Protein AF-A0A3B8U533-F1 (afdb_monomer_lite)

pLDDT: mean 81.82, std 12.87, range [30.64, 96.44]

Structure (mmCIF, N/CA/C/O backbone):
data_AF-A0A3B8U533-F1
#
_entry.id   AF-A0A3B8U533-F1
#
loop_
_atom_site.group_PDB
_atom_site.id
_atom_site.type_symbol
_atom_site.label_atom_id
_atom_site.label_alt_id
_atom_site.label_comp_id
_atom_site.label_asym_id
_atom_site.label_entity_id
_atom_site.label_seq_id
_atom_site.pdbx_PDB_ins_code
_atom_site.Cartn_x
_atom_site.Cartn_y
_atom_site.Cartn_z
_atom_site.occupancy
_atom_site.B_iso_or_equiv
_atom_site.auth_seq_id
_atom_site.auth_comp_id
_atom_site.auth_asym_id
_atom_site.auth_atom_id
_atom_site.pdbx_PDB_model_num
ATOM 1 N N . MET A 1 1 ? 45.651 -29.420 -14.127 1.00 30.84 1 MET A N 1
ATOM 2 C CA . MET A 1 1 ? 44.598 -29.571 -13.102 1.00 30.84 1 MET A CA 1
ATOM 3 C C . MET A 1 1 ? 43.569 -28.476 -13.339 1.00 30.84 1 MET A C 1
ATOM 5 O O . MET A 1 1 ? 43.821 -27.338 -12.972 1.00 30.84 1 MET A O 1
ATOM 9 N N . PHE A 1 2 ? 42.486 -28.777 -14.060 1.00 30.64 2 PHE A N 1
ATOM 10 C CA . PHE A 1 2 ? 41.415 -27.813 -14.322 1.00 30.64 2 PHE A CA 1
ATOM 11 C C . PHE A 1 2 ? 40.442 -27.838 -13.143 1.00 30.64 2 PHE A C 1
ATOM 13 O O . PHE A 1 2 ? 39.818 -28.859 -12.869 1.00 30.64 2 PHE A O 1
ATOM 20 N N . SER A 1 3 ? 40.412 -26.727 -12.413 1.00 36.72 3 SER A N 1
ATOM 21 C CA . SER A 1 3 ? 39.518 -26.452 -11.291 1.00 36.72 3 SER A CA 1
ATOM 22 C C . SER A 1 3 ? 38.050 -26.673 -11.686 1.00 36.72 3 SER A C 1
ATOM 24 O O . SER A 1 3 ? 37.629 -26.278 -12.775 1.00 36.72 3 SER A O 1
ATOM 26 N N . ASN A 1 4 ? 37.283 -27.303 -10.789 1.00 41.00 4 ASN A N 1
ATOM 27 C CA . ASN A 1 4 ? 35.827 -27.483 -10.833 1.00 41.00 4 ASN A CA 1
ATOM 28 C C . ASN A 1 4 ? 35.091 -26.128 -10.701 1.00 41.00 4 ASN A C 1
ATOM 30 O O . ASN A 1 4 ? 34.310 -25.915 -9.777 1.00 41.00 4 ASN A O 1
ATOM 34 N N . GLY A 1 5 ? 35.348 -25.187 -11.611 1.00 48.78 5 GLY A N 1
ATOM 35 C CA . GLY A 1 5 ? 34.651 -23.906 -11.667 1.00 48.78 5 GLY A CA 1
ATOM 36 C C . GLY A 1 5 ? 33.184 -24.123 -12.031 1.00 48.78 5 GLY A C 1
ATOM 37 O O . GLY A 1 5 ? 32.892 -24.602 -13.123 1.00 48.78 5 GLY A O 1
ATOM 38 N N . ASN A 1 6 ? 32.290 -23.810 -11.090 1.00 57.94 6 ASN A N 1
ATOM 39 C CA . ASN A 1 6 ? 30.823 -23.817 -11.166 1.00 57.94 6 ASN A CA 1
ATOM 40 C C . ASN A 1 6 ? 30.230 -24.030 -12.571 1.00 57.94 6 ASN A C 1
ATOM 42 O O . ASN A 1 6 ? 30.190 -23.107 -13.375 1.00 57.94 6 ASN A O 1
ATOM 46 N N . LYS A 1 7 ? 29.686 -25.224 -12.839 1.00 69.75 7 LYS A N 1
ATOM 47 C CA . LYS A 1 7 ? 28.995 -25.577 -14.097 1.00 69.75 7 LYS A CA 1
ATOM 48 C C . LYS A 1 7 ? 27.563 -25.034 -14.192 1.00 69.75 7 LYS A C 1
ATOM 50 O O . LYS A 1 7 ? 26.811 -25.460 -15.059 1.00 69.75 7 LYS A O 1
ATOM 55 N N . ILE A 1 8 ? 27.163 -24.116 -13.316 1.00 76.38 8 ILE A N 1
ATOM 56 C CA . ILE A 1 8 ? 25.761 -23.704 -13.162 1.00 76.38 8 ILE A CA 1
ATOM 57 C C . ILE A 1 8 ? 25.221 -23.071 -14.451 1.00 76.38 8 ILE A C 1
ATOM 59 O O . ILE A 1 8 ? 24.173 -23.483 -14.934 1.00 76.38 8 ILE A O 1
ATOM 63 N N . LEU A 1 9 ? 25.956 -22.144 -15.079 1.00 76.75 9 LEU A N 1
ATOM 64 C CA . LEU A 1 9 ? 25.508 -21.527 -16.338 1.00 76.75 9 LEU A CA 1
ATOM 65 C C . LEU A 1 9 ? 25.457 -22.528 -17.497 1.00 76.75 9 LEU A C 1
ATOM 67 O O . LEU A 1 9 ? 24.582 -22.436 -18.356 1.00 76.75 9 LEU A O 1
ATOM 71 N N . GLN A 1 10 ? 26.363 -23.508 -17.502 1.00 78.25 10 GLN A N 1
ATOM 72 C CA . GLN A 1 10 ? 26.344 -24.590 -18.479 1.00 78.25 10 GLN A CA 1
ATOM 73 C C . GLN A 1 10 ? 25.128 -25.500 -18.271 1.00 78.25 10 GLN A C 1
ATOM 75 O O . GLN A 1 10 ? 24.414 -25.771 -19.227 1.00 78.25 10 GLN A O 1
ATOM 80 N N . GLN A 1 11 ? 24.843 -25.905 -17.032 1.00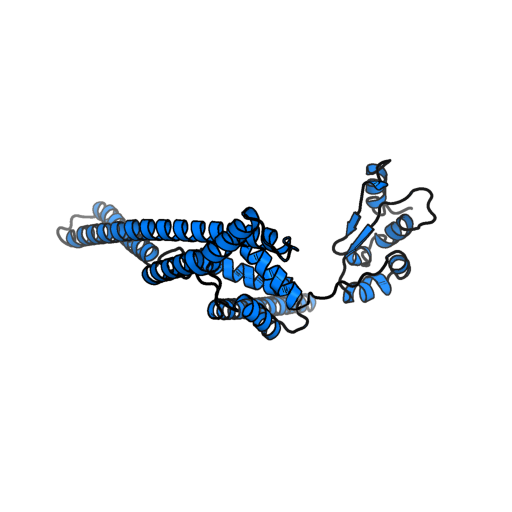 80.12 11 GLN A N 1
ATOM 81 C CA . GLN A 1 11 ? 23.670 -26.710 -16.684 1.00 80.12 11 GLN A CA 1
ATOM 82 C C . GLN A 1 11 ? 22.367 -25.987 -17.021 1.00 80.12 11 GLN A C 1
ATOM 84 O O . GLN A 1 11 ? 21.454 -26.598 -17.571 1.00 80.12 11 GLN A O 1
ATOM 89 N N . ILE A 1 12 ? 22.289 -24.683 -16.747 1.00 81.50 12 ILE A N 1
ATOM 90 C CA . ILE A 1 12 ? 21.153 -23.841 -17.136 1.00 81.50 12 ILE A CA 1
ATOM 91 C C . ILE A 1 12 ? 21.016 -23.836 -18.666 1.00 81.50 12 ILE A C 1
ATOM 93 O O . ILE A 1 12 ? 19.944 -24.134 -19.189 1.00 81.50 12 ILE A O 1
ATOM 97 N N . SER A 1 13 ? 22.108 -23.588 -19.396 1.00 78.94 13 SER A N 1
ATOM 98 C CA . SER A 1 13 ? 22.138 -23.585 -20.868 1.00 78.94 13 SER A CA 1
ATOM 99 C C . SER A 1 13 ? 21.740 -24.931 -21.493 1.00 78.94 13 SER A C 1
ATOM 101 O O . SER A 1 13 ? 21.003 -24.975 -22.485 1.00 78.94 13 SER A O 1
ATOM 103 N N . GLU A 1 14 ? 22.197 -26.042 -20.915 1.00 82.31 14 GLU A N 1
ATOM 104 C CA . GLU A 1 14 ? 21.851 -27.408 -21.326 1.00 82.31 14 GLU A CA 1
ATOM 105 C C . GLU A 1 14 ? 20.380 -27.723 -21.035 1.00 82.31 14 GLU A C 1
ATOM 107 O O . GLU A 1 14 ? 19.685 -28.241 -21.907 1.00 82.31 14 GLU A O 1
ATOM 112 N N . THR A 1 15 ? 19.882 -27.331 -19.858 1.00 84.56 15 THR A N 1
ATOM 113 C CA . THR A 1 15 ? 18.484 -27.544 -19.449 1.00 84.56 15 THR A CA 1
ATOM 114 C C . THR A 1 15 ? 17.509 -26.783 -20.346 1.00 84.56 15 THR A C 1
ATOM 116 O O . THR A 1 15 ? 16.461 -27.315 -20.707 1.00 84.56 15 THR A O 1
ATOM 119 N N . MET A 1 16 ? 17.859 -25.564 -20.768 1.00 83.12 16 MET A N 1
ATOM 120 C CA . MET A 1 16 ? 17.042 -24.795 -21.714 1.00 83.12 16 MET A CA 1
ATOM 121 C C . MET A 1 16 ? 17.010 -25.430 -23.113 1.00 83.12 16 MET A C 1
ATOM 123 O O . MET A 1 16 ? 16.012 -25.303 -23.824 1.00 83.12 16 MET A O 1
ATOM 127 N N . GLY A 1 17 ? 18.076 -26.132 -23.518 1.00 81.25 17 GLY A N 1
ATOM 128 C CA . GLY A 1 17 ? 18.135 -26.903 -24.761 1.00 81.25 17 GLY A CA 1
ATOM 129 C C . GLY A 1 17 ? 17.673 -26.116 -25.995 1.00 81.25 17 GLY A C 1
ATOM 130 O O . GLY A 1 17 ? 18.166 -25.030 -26.280 1.00 81.25 17 GLY A O 1
ATOM 131 N N . LYS A 1 18 ? 16.697 -26.659 -26.729 1.00 80.94 18 LYS A N 1
ATOM 132 C CA . LYS A 1 18 ? 16.098 -26.022 -27.920 1.00 80.94 18 LYS A CA 1
ATOM 133 C C . LYS A 1 18 ? 15.127 -24.873 -27.610 1.00 80.94 18 LYS A C 1
ATOM 135 O O . LYS A 1 18 ? 14.626 -24.244 -28.531 1.00 80.94 18 LYS A O 1
ATOM 140 N N . HIS A 1 19 ? 14.810 -24.640 -26.338 1.00 82.62 19 HIS A N 1
ATOM 141 C CA . HIS A 1 19 ? 13.826 -23.652 -25.896 1.00 82.62 19 HIS A CA 1
ATOM 142 C C . HIS A 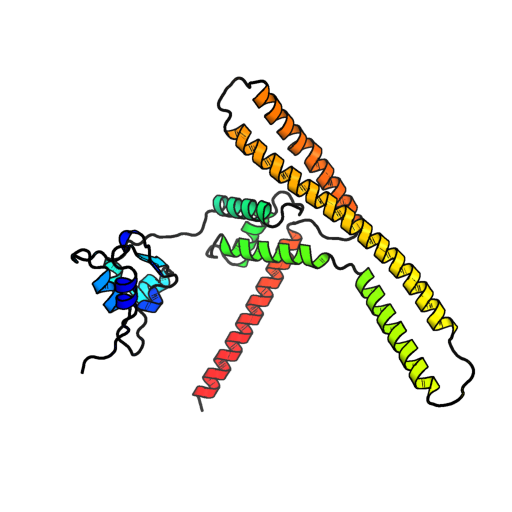1 19 ? 14.470 -22.353 -25.402 1.00 82.62 19 HIS A C 1
ATOM 144 O O . HIS A 1 19 ? 13.779 -21.543 -24.799 1.00 82.62 19 HIS A O 1
ATOM 150 N N . ARG A 1 20 ? 15.770 -22.137 -25.646 1.00 78.62 20 ARG A N 1
ATOM 151 C CA . ARG A 1 20 ? 16.525 -20.957 -25.181 1.00 78.62 20 ARG A CA 1
ATOM 152 C C . ARG A 1 20 ? 15.856 -19.625 -25.538 1.00 78.62 20 ARG A C 1
ATOM 154 O O . ARG A 1 20 ? 15.840 -18.734 -24.700 1.00 78.62 20 ARG A O 1
ATOM 161 N N . ASP A 1 21 ? 15.223 -19.533 -26.705 1.00 80.81 21 ASP A N 1
ATOM 162 C CA . ASP A 1 21 ? 14.532 -18.316 -27.159 1.00 80.81 21 ASP A CA 1
ATOM 163 C C . ASP A 1 21 ? 13.227 -18.019 -26.393 1.00 80.81 21 ASP A C 1
ATOM 165 O O . ASP A 1 21 ? 12.680 -16.925 -26.496 1.00 80.81 21 ASP A O 1
ATOM 169 N N . ASN A 1 22 ? 12.734 -18.972 -25.595 1.00 86.19 22 ASN A N 1
ATOM 170 C CA . ASN A 1 22 ? 11.541 -18.808 -24.760 1.00 86.19 22 ASN A CA 1
ATOM 171 C C . ASN A 1 22 ? 11.868 -18.316 -23.340 1.00 86.19 22 ASN A C 1
ATOM 173 O O . ASN A 1 22 ? 10.954 -18.172 -22.527 1.00 86.19 22 ASN A O 1
ATOM 177 N N . TYR A 1 23 ? 13.147 -18.102 -23.017 1.00 85.69 23 TYR A N 1
ATOM 178 C CA . TYR A 1 23 ? 13.588 -17.711 -21.680 1.00 85.69 23 TYR A CA 1
ATOM 179 C C . TYR A 1 23 ? 14.246 -16.331 -21.675 1.00 85.69 23 TYR A C 1
ATOM 181 O O . TYR A 1 23 ? 14.993 -15.963 -22.581 1.00 85.69 23 TYR A O 1
ATOM 189 N N . ILE A 1 24 ? 14.008 -15.598 -20.588 1.00 88.38 24 ILE A N 1
ATOM 190 C CA . ILE A 1 24 ? 14.756 -14.401 -20.201 1.00 88.38 24 ILE A CA 1
ATOM 191 C C . ILE A 1 24 ? 15.318 -14.674 -18.807 1.00 88.38 24 ILE A C 1
ATOM 193 O O . ILE A 1 24 ? 14.577 -15.087 -17.915 1.00 88.38 24 ILE A O 1
ATOM 197 N N . LEU A 1 25 ? 16.621 -14.469 -18.622 1.00 89.12 25 LEU A N 1
ATOM 198 C CA . LEU A 1 25 ? 17.274 -14.601 -17.320 1.00 89.12 25 LEU A CA 1
ATOM 199 C C . LEU A 1 25 ? 17.337 -13.237 -16.635 1.00 89.12 25 LEU A C 1
ATOM 201 O O . LEU A 1 25 ? 17.754 -12.259 -17.251 1.00 89.12 25 LEU A O 1
ATOM 205 N N . ILE A 1 26 ? 16.956 -13.181 -15.360 1.00 92.38 26 ILE A N 1
ATOM 206 C CA . ILE A 1 26 ? 16.988 -11.960 -14.547 1.00 92.38 26 ILE A CA 1
ATOM 207 C C . ILE A 1 26 ? 17.945 -12.176 -13.374 1.00 92.38 26 ILE A C 1
ATOM 209 O O . ILE A 1 26 ? 17.829 -13.169 -12.658 1.00 92.38 26 ILE A O 1
ATOM 213 N N . PHE A 1 27 ? 18.883 -11.251 -13.186 1.00 90.62 27 PHE A N 1
ATOM 214 C CA . PHE A 1 27 ? 19.810 -11.209 -12.055 1.00 90.62 27 PHE A CA 1
ATOM 215 C C . PHE A 1 27 ? 19.530 -9.946 -11.236 1.00 90.62 27 PHE A C 1
ATOM 217 O O . PHE A 1 27 ? 19.863 -8.860 -11.697 1.00 90.62 27 PHE A O 1
ATOM 224 N N . ASP A 1 28 ? 18.929 -10.091 -10.052 1.00 88.38 28 ASP A N 1
ATOM 225 C CA . ASP A 1 28 ? 18.468 -8.971 -9.204 1.00 88.38 28 ASP A CA 1
ATOM 226 C C . ASP A 1 28 ? 19.629 -8.144 -8.601 1.00 88.38 28 ASP A C 1
ATOM 228 O O . ASP A 1 28 ? 19.502 -6.951 -8.357 1.00 88.38 28 ASP A O 1
ATOM 232 N N . GLU A 1 29 ? 20.806 -8.767 -8.458 1.00 89.56 29 GLU A N 1
ATOM 233 C CA . GLU A 1 29 ? 22.043 -8.151 -7.954 1.00 89.56 29 GLU A CA 1
ATOM 234 C C . GLU A 1 29 ? 23.248 -8.626 -8.785 1.00 89.56 29 GLU A C 1
ATOM 236 O O . GLU A 1 29 ? 24.114 -9.384 -8.336 1.00 89.56 29 GLU A O 1
ATOM 241 N N . ILE A 1 30 ? 23.302 -8.228 -10.062 1.00 89.75 30 ILE A N 1
ATOM 242 C CA . ILE A 1 30 ? 24.321 -8.739 -11.001 1.00 89.75 30 ILE A CA 1
ATOM 243 C C . ILE A 1 30 ? 25.762 -8.429 -10.553 1.00 89.75 30 ILE A C 1
ATOM 245 O O . ILE A 1 30 ? 26.690 -9.157 -10.911 1.00 89.75 30 ILE A O 1
ATOM 249 N N . HIS A 1 31 ? 25.969 -7.400 -9.730 1.00 87.12 31 HIS A N 1
ATOM 250 C CA . HIS A 1 31 ? 27.283 -7.056 -9.191 1.00 87.12 31 HIS A CA 1
ATOM 251 C C . HIS A 1 31 ? 27.876 -8.164 -8.299 1.00 87.12 31 HIS A C 1
ATOM 253 O O . HIS A 1 31 ? 29.097 -8.324 -8.279 1.00 87.12 31 HIS A O 1
ATOM 259 N N . ILE A 1 32 ? 27.054 -8.995 -7.640 1.00 86.38 32 ILE A N 1
ATOM 260 C CA . ILE A 1 32 ? 27.529 -10.140 -6.840 1.00 86.38 32 ILE A CA 1
ATOM 261 C C . ILE A 1 32 ? 28.282 -11.140 -7.719 1.00 86.38 32 ILE A C 1
ATOM 263 O O . ILE A 1 32 ? 29.291 -11.709 -7.304 1.00 86.38 32 ILE A O 1
ATOM 267 N N . ALA A 1 33 ? 27.858 -11.309 -8.975 1.00 80.44 33 ALA A N 1
ATOM 268 C CA . ALA A 1 33 ? 28.544 -12.183 -9.924 1.00 80.44 33 ALA A CA 1
ATOM 269 C C . ALA A 1 33 ? 29.971 -11.705 -10.257 1.00 80.44 33 ALA A C 1
ATOM 271 O O . ALA A 1 33 ? 30.780 -12.505 -10.739 1.00 80.44 33 ALA A O 1
ATOM 272 N N . CYS A 1 34 ? 30.273 -10.424 -10.014 1.00 77.31 34 CYS A N 1
ATOM 273 C CA . CYS A 1 34 ? 31.565 -9.789 -10.265 1.00 77.31 34 CYS A CA 1
ATOM 274 C C . CYS A 1 34 ? 32.472 -9.719 -9.029 1.00 77.31 34 CYS A C 1
ATOM 276 O O . CYS A 1 34 ? 33.677 -9.549 -9.205 1.00 77.31 34 CYS A O 1
ATOM 278 N N . GLN A 1 35 ? 31.941 -9.900 -7.814 1.00 77.12 35 GLN A N 1
ATOM 279 C CA . GLN A 1 35 ? 32.740 -9.855 -6.588 1.00 77.12 35 GLN A CA 1
ATOM 280 C C . GLN A 1 35 ? 33.833 -10.938 -6.595 1.00 77.12 35 GLN A C 1
ATOM 282 O O . GLN A 1 35 ? 33.606 -12.102 -6.948 1.00 77.12 35 GLN A O 1
ATOM 287 N N . LYS A 1 36 ? 35.055 -10.555 -6.205 1.00 63.69 36 LYS A N 1
ATOM 288 C CA . LYS A 1 36 ? 36.202 -11.467 -6.103 1.00 63.69 36 LYS A CA 1
ATOM 289 C C . LYS A 1 36 ? 36.075 -12.364 -4.871 1.00 63.69 36 LYS A C 1
ATOM 291 O O . LYS A 1 36 ? 36.610 -12.041 -3.819 1.00 63.69 36 LYS A O 1
ATOM 296 N N . ASN A 1 37 ? 35.446 -13.521 -5.036 1.00 59.09 37 ASN A N 1
ATOM 297 C CA . ASN A 1 37 ? 35.607 -14.646 -4.115 1.00 59.09 37 ASN A CA 1
ATOM 298 C C . ASN A 1 37 ? 36.608 -15.661 -4.696 1.00 59.09 37 ASN A C 1
ATOM 300 O O . ASN A 1 37 ? 36.860 -15.668 -5.899 1.00 59.09 37 ASN A O 1
ATOM 304 N N . GLU A 1 38 ? 37.194 -16.507 -3.845 1.00 52.16 38 GLU A N 1
ATOM 305 C CA . GLU A 1 38 ? 38.343 -17.399 -4.125 1.00 52.16 38 GLU A CA 1
ATOM 306 C C . GLU A 1 38 ? 38.173 -18.390 -5.304 1.00 52.16 38 GLU A C 1
ATOM 308 O O . GLU A 1 38 ? 39.120 -19.082 -5.675 1.00 52.16 38 GLU A O 1
ATOM 313 N N . ASN A 1 39 ? 37.003 -18.443 -5.949 1.00 50.88 39 ASN A N 1
ATOM 314 C CA . ASN A 1 39 ? 36.714 -19.297 -7.096 1.00 50.88 39 ASN A CA 1
ATOM 315 C C . ASN A 1 39 ? 36.351 -18.472 -8.336 1.00 50.88 39 ASN A C 1
ATOM 317 O O . ASN A 1 39 ? 35.622 -17.490 -8.245 1.00 50.88 39 ASN A O 1
ATOM 321 N N . VAL A 1 40 ? 36.856 -18.922 -9.494 1.00 56.38 40 VAL A N 1
ATOM 322 C CA . VAL A 1 40 ? 36.630 -18.393 -10.855 1.00 56.38 40 VAL A CA 1
ATOM 323 C C . VAL A 1 40 ? 35.304 -17.634 -10.962 1.00 56.38 40 VAL A C 1
ATOM 325 O O . VAL A 1 40 ? 34.234 -18.239 -10.883 1.00 56.38 40 VAL A O 1
ATOM 328 N N . SER A 1 41 ? 35.400 -16.312 -11.130 1.00 64.19 41 SER A N 1
ATOM 329 C CA . SER A 1 41 ? 34.256 -15.406 -11.080 1.00 64.19 41 SER A CA 1
ATOM 330 C C . SER A 1 41 ? 33.188 -15.835 -12.091 1.00 64.19 41 SER A C 1
ATOM 332 O O . SER A 1 41 ? 33.474 -16.002 -13.279 1.00 64.19 41 SER A O 1
ATOM 334 N N . LEU A 1 42 ? 31.949 -16.008 -11.619 1.00 76.50 42 LEU A N 1
ATOM 335 C CA . LEU A 1 42 ? 30.759 -16.254 -12.443 1.00 76.50 42 LEU A CA 1
ATOM 336 C C . LEU A 1 42 ? 30.683 -15.256 -13.613 1.00 76.50 42 LEU A C 1
ATOM 338 O O . LEU A 1 42 ? 30.267 -15.618 -14.714 1.00 76.50 42 LEU A O 1
ATOM 342 N N . SER A 1 43 ? 31.177 -14.033 -13.397 1.00 77.88 43 SER A N 1
ATOM 343 C CA . SER A 1 43 ? 31.322 -13.005 -14.425 1.00 77.88 43 SER A CA 1
ATOM 344 C C . SER A 1 43 ? 32.167 -13.432 -15.635 1.00 77.88 43 SER A C 1
ATOM 346 O O . SER A 1 43 ? 31.806 -13.097 -16.760 1.00 77.88 43 SER A O 1
ATOM 348 N N . GLU A 1 44 ? 33.249 -14.202 -15.461 1.00 80.12 44 GLU A N 1
ATOM 349 C CA . GLU A 1 44 ? 34.083 -14.679 -16.575 1.00 80.12 44 GLU A CA 1
ATOM 350 C C . GLU A 1 44 ? 33.342 -15.695 -17.442 1.00 80.12 44 GLU A C 1
ATOM 352 O O . GLU A 1 44 ? 33.427 -15.654 -18.669 1.00 80.12 44 GLU A O 1
ATOM 357 N N . GLN A 1 45 ? 32.559 -16.576 -16.818 1.00 81.31 45 GLN A N 1
ATOM 358 C CA . GLN A 1 45 ? 31.708 -17.504 -17.557 1.00 81.31 45 GLN A CA 1
ATOM 359 C C . GLN A 1 45 ? 30.598 -16.751 -18.291 1.00 81.31 45 GLN A C 1
ATOM 361 O O . GLN A 1 45 ? 30.331 -17.017 -19.462 1.00 81.31 45 GLN A O 1
ATOM 366 N N . LEU A 1 46 ? 29.978 -15.777 -17.623 1.00 82.69 46 LEU A N 1
ATOM 367 C CA . LEU A 1 46 ? 28.875 -15.007 -18.180 1.00 82.69 46 LEU A CA 1
ATOM 368 C C . LEU A 1 46 ? 29.302 -14.231 -19.438 1.00 82.69 46 LEU A C 1
ATOM 370 O O . LEU A 1 46 ? 28.587 -14.265 -20.435 1.00 82.69 46 LEU A O 1
ATOM 374 N N . LYS A 1 47 ? 30.506 -13.637 -19.468 1.00 83.56 47 LYS A N 1
ATOM 375 C CA . LYS A 1 47 ? 31.059 -12.995 -20.685 1.00 83.56 47 LYS A CA 1
ATOM 376 C C . LYS A 1 47 ? 31.050 -13.908 -21.898 1.00 83.56 47 LYS A C 1
ATOM 378 O O . LYS A 1 47 ? 30.758 -13.468 -23.005 1.00 83.56 47 LYS A O 1
ATOM 383 N N . VAL A 1 48 ? 31.443 -15.159 -21.677 1.00 81.69 48 VAL A N 1
ATOM 384 C CA . VAL A 1 48 ? 31.607 -16.156 -22.727 1.00 81.69 48 VAL A CA 1
ATOM 385 C C . VAL A 1 48 ? 30.247 -16.536 -23.314 1.00 81.69 48 VAL A C 1
ATOM 387 O O . VAL A 1 48 ? 30.151 -16.761 -24.516 1.00 81.69 48 VAL A O 1
ATOM 390 N N . TYR A 1 49 ? 29.198 -16.568 -22.491 1.00 80.44 49 TYR A N 1
ATOM 391 C CA . TYR A 1 49 ? 27.828 -16.831 -22.932 1.00 80.44 49 TYR A CA 1
ATOM 392 C C . TYR A 1 49 ? 27.143 -15.614 -23.568 1.00 80.44 49 TYR A C 1
ATOM 394 O O . TYR A 1 49 ? 26.373 -15.785 -24.505 1.00 80.44 49 TYR A O 1
ATOM 402 N N . LEU A 1 50 ? 27.461 -14.396 -23.122 1.00 82.56 50 LEU A N 1
ATOM 403 C CA . LEU A 1 50 ? 26.901 -13.145 -23.657 1.00 82.56 50 LEU A CA 1
ATOM 404 C C . LEU A 1 50 ? 27.584 -12.653 -24.950 1.00 82.56 50 LEU A C 1
ATOM 406 O O . LEU A 1 50 ? 27.257 -11.582 -25.477 1.00 82.56 50 LEU A O 1
ATOM 410 N N . ASP A 1 51 ? 28.560 -13.399 -25.473 1.00 78.00 51 ASP A N 1
ATOM 411 C CA . ASP A 1 51 ? 29.225 -13.040 -26.719 1.00 78.00 51 ASP A CA 1
ATOM 412 C C . ASP A 1 51 ? 28.345 -13.347 -27.939 1.00 78.00 51 ASP A C 1
ATOM 414 O O . ASP A 1 51 ? 28.045 -14.501 -28.247 1.00 78.00 51 ASP A O 1
ATOM 418 N N . HIS A 1 52 ? 27.987 -12.296 -28.676 1.00 65.88 52 HIS A N 1
ATOM 419 C CA . HIS A 1 52 ? 27.079 -12.342 -29.824 1.00 65.88 52 HIS A CA 1
ATOM 420 C C . HIS A 1 52 ? 27.650 -13.122 -31.021 1.00 65.88 52 HIS A C 1
ATOM 422 O O . HIS A 1 52 ? 26.925 -13.445 -31.957 1.00 65.88 52 HIS A O 1
ATOM 428 N N . HIS A 1 53 ? 28.949 -13.439 -31.013 1.00 64.38 53 HIS A N 1
ATOM 429 C CA . HIS A 1 53 ? 29.598 -14.203 -32.081 1.00 64.38 53 HIS A CA 1
ATOM 430 C C . HIS A 1 53 ? 29.430 -15.725 -31.951 1.00 64.38 53 HIS A C 1
ATOM 432 O O . HIS A 1 53 ? 29.924 -16.475 -32.799 1.00 64.38 53 HIS A O 1
ATOM 438 N N . ARG A 1 54 ? 28.750 -16.215 -30.907 1.00 64.31 54 ARG A N 1
ATOM 439 C CA . ARG A 1 54 ? 28.496 -17.649 -30.741 1.00 64.31 54 ARG A CA 1
ATOM 440 C C . ARG A 1 54 ? 27.318 -18.115 -31.592 1.00 64.31 54 ARG A C 1
ATOM 442 O O . ARG A 1 54 ? 26.252 -17.514 -31.607 1.00 64.31 54 ARG A O 1
ATOM 449 N N . LYS A 1 55 ? 27.511 -19.253 -32.270 1.00 57.34 55 LYS A N 1
ATOM 450 C CA . LYS A 1 55 ? 26.456 -19.947 -33.034 1.00 57.34 55 LYS A CA 1
ATOM 451 C C . LYS A 1 55 ? 25.295 -20.394 -32.143 1.00 57.34 55 LYS A C 1
ATOM 453 O O . LYS A 1 55 ? 24.162 -20.460 -32.601 1.00 57.34 55 LYS A O 1
ATOM 458 N N . GLU A 1 56 ? 25.582 -20.688 -30.880 1.00 64.06 56 GLU A N 1
ATOM 459 C CA . GLU A 1 56 ? 24.582 -21.015 -29.872 1.00 64.06 56 GLU A CA 1
ATOM 460 C C . GLU A 1 56 ? 24.152 -19.742 -29.149 1.00 64.06 56 GLU A C 1
ATOM 462 O O . GLU A 1 56 ? 24.921 -19.188 -28.363 1.00 64.06 56 GLU A O 1
ATOM 467 N N . HIS A 1 57 ? 22.935 -19.280 -29.428 1.00 66.94 57 HIS A N 1
ATOM 468 C CA . HIS A 1 57 ? 22.368 -18.117 -28.756 1.00 66.94 57 HIS A CA 1
ATOM 469 C C . HIS A 1 57 ? 22.094 -18.469 -27.288 1.00 66.94 57 HIS A C 1
ATOM 471 O O . HIS A 1 57 ? 21.436 -19.466 -26.979 1.00 66.94 57 HIS A O 1
ATOM 477 N N . PHE A 1 58 ? 22.665 -17.682 -26.381 1.00 77.12 58 PHE A N 1
ATOM 478 C CA . PHE A 1 58 ? 22.292 -17.674 -24.970 1.00 77.12 58 PHE A CA 1
ATOM 479 C C . PHE A 1 58 ? 21.020 -16.818 -24.816 1.00 77.12 58 PHE A C 1
ATOM 481 O O . PHE A 1 58 ? 20.876 -15.858 -25.578 1.00 77.12 58 PHE A O 1
ATOM 488 N N . PRO A 1 59 ? 20.085 -17.143 -23.899 1.00 82.25 59 PRO A N 1
ATOM 489 C CA . PRO A 1 59 ? 18.878 -16.337 -23.702 1.00 82.25 59 PRO A CA 1
ATOM 490 C C . PRO A 1 59 ? 19.209 -14.881 -23.369 1.00 82.25 59 PRO A C 1
ATOM 492 O O . PRO A 1 59 ? 20.291 -14.569 -22.859 1.00 82.25 59 PRO A O 1
ATOM 495 N N . TYR A 1 60 ? 18.238 -13.996 -23.597 1.00 86.75 60 TYR A N 1
ATOM 496 C CA . TYR A 1 60 ? 18.337 -12.610 -23.157 1.00 86.75 60 TYR A CA 1
ATOM 497 C C . TYR A 1 60 ? 18.536 -12.541 -21.643 1.00 86.75 60 TYR A C 1
ATOM 499 O O . TYR A 1 60 ? 17.904 -13.277 -20.883 1.00 86.75 60 TYR A O 1
ATOM 507 N N . VAL A 1 61 ? 19.409 -11.633 -21.212 1.00 89.25 61 VAL A N 1
ATOM 508 C CA . VAL A 1 61 ? 19.739 -11.433 -19.802 1.00 89.25 61 VAL A CA 1
ATOM 509 C C . VAL A 1 61 ? 19.443 -9.996 -19.398 1.00 89.25 61 VAL A C 1
ATOM 511 O O . VAL A 1 61 ? 19.879 -9.058 -20.065 1.00 89.25 61 VAL A O 1
ATOM 514 N N . ILE A 1 62 ? 18.745 -9.835 -18.278 1.00 93.19 62 ILE A N 1
ATOM 515 C CA . ILE A 1 62 ? 18.527 -8.565 -17.590 1.00 93.19 62 ILE A CA 1
ATOM 516 C C . ILE A 1 62 ? 19.309 -8.622 -16.277 1.00 93.19 62 ILE A C 1
ATOM 518 O O . ILE A 1 62 ? 19.075 -9.498 -15.447 1.00 93.19 62 ILE A O 1
ATOM 522 N N . GLY A 1 63 ? 20.263 -7.711 -16.107 1.00 93.12 63 GLY A N 1
ATOM 523 C CA . GLY A 1 63 ? 20.979 -7.516 -14.849 1.00 93.12 63 GLY A CA 1
ATOM 524 C C . GLY A 1 63 ? 20.492 -6.248 -14.163 1.00 93.12 63 GLY A C 1
ATOM 525 O O . GLY A 1 63 ? 20.424 -5.202 -14.805 1.00 93.12 63 GLY A O 1
ATOM 526 N N . ILE A 1 64 ? 20.170 -6.354 -12.880 1.00 95.12 64 ILE A N 1
ATOM 527 C CA . ILE A 1 64 ? 19.725 -5.264 -12.016 1.00 95.12 64 ILE A CA 1
ATOM 528 C C . ILE A 1 64 ? 20.831 -5.023 -10.983 1.00 95.12 64 ILE A C 1
ATOM 530 O O . ILE A 1 64 ? 21.459 -5.959 -10.486 1.00 95.12 64 ILE A O 1
ATOM 534 N N . THR A 1 65 ? 21.164 -3.757 -10.756 1.00 93.56 65 THR A N 1
ATOM 535 C CA . THR A 1 65 ? 22.187 -3.327 -9.798 1.00 93.56 65 THR A CA 1
ATOM 536 C C . THR A 1 65 ? 22.000 -1.844 -9.496 1.00 93.56 65 THR A C 1
ATOM 538 O O . THR A 1 65 ? 21.389 -1.128 -10.292 1.00 93.56 65 THR A O 1
ATOM 541 N N . THR A 1 66 ? 22.570 -1.367 -8.391 1.00 91.94 66 THR A N 1
ATOM 542 C CA . THR A 1 66 ? 22.676 0.074 -8.127 1.00 91.94 66 THR A CA 1
ATOM 543 C C . THR A 1 66 ? 23.760 0.722 -8.996 1.00 91.94 66 THR A C 1
ATOM 545 O O . THR A 1 66 ? 24.674 0.043 -9.480 1.00 91.94 66 THR A O 1
ATOM 548 N N . GLU A 1 67 ? 23.675 2.042 -9.195 1.00 90.62 67 GLU A N 1
ATOM 549 C CA . GLU A 1 67 ? 24.682 2.808 -9.942 1.00 90.62 67 GLU A CA 1
ATOM 550 C C . GLU A 1 67 ? 26.071 2.699 -9.294 1.00 90.62 67 GLU A C 1
ATOM 552 O O . GLU A 1 67 ? 27.066 2.433 -9.972 1.00 90.62 67 GLU A O 1
ATOM 557 N N . GLU A 1 68 ? 26.131 2.820 -7.967 1.00 89.19 68 GLU A N 1
ATOM 558 C CA . GLU A 1 68 ? 27.371 2.712 -7.199 1.00 89.19 68 GLU A CA 1
ATOM 559 C C . GLU A 1 68 ? 28.057 1.357 -7.411 1.00 89.19 68 GLU A C 1
ATOM 561 O O . GLU A 1 68 ? 29.256 1.286 -7.697 1.00 89.19 68 GLU A O 1
ATOM 566 N N . GLU A 1 69 ? 27.296 0.266 -7.319 1.00 88.88 69 GLU A N 1
ATOM 567 C CA . GLU A 1 69 ? 27.808 -1.092 -7.510 1.00 88.88 69 GLU A CA 1
ATOM 568 C C . GLU A 1 69 ? 28.160 -1.378 -8.967 1.00 88.88 69 GLU A C 1
ATOM 570 O O . GLU A 1 69 ? 29.144 -2.073 -9.233 1.00 88.88 69 GLU A O 1
ATOM 575 N N . PHE A 1 70 ? 27.415 -0.811 -9.921 1.00 90.88 70 PHE A N 1
ATOM 576 C CA . PHE A 1 70 ? 27.758 -0.918 -11.334 1.00 90.88 70 PHE A CA 1
ATOM 577 C C . PHE A 1 70 ? 29.165 -0.377 -11.587 1.00 90.88 70 PHE A C 1
ATOM 579 O O . PHE A 1 70 ? 29.993 -1.066 -12.187 1.00 90.88 70 PHE A O 1
ATOM 586 N N . PHE A 1 71 ? 29.481 0.821 -11.093 1.00 88.75 71 PHE A N 1
ATOM 587 C CA . PHE A 1 71 ? 30.812 1.387 -11.291 1.00 88.75 71 PHE A CA 1
ATOM 588 C C . PHE A 1 71 ? 31.884 0.660 -10.469 1.00 88.75 71 PHE A C 1
ATOM 590 O O . PHE A 1 71 ? 32.933 0.308 -11.018 1.00 88.75 71 PHE A O 1
ATOM 597 N N . ARG A 1 72 ? 31.621 0.386 -9.185 1.00 87.19 72 ARG A N 1
ATOM 598 C CA . ARG A 1 72 ? 32.597 -0.205 -8.255 1.00 87.19 72 ARG A CA 1
ATOM 599 C C . ARG A 1 72 ? 32.934 -1.663 -8.570 1.00 87.19 72 ARG A C 1
ATOM 601 O O . ARG A 1 72 ? 34.109 -2.032 -8.567 1.00 87.19 72 ARG A O 1
ATOM 608 N N . GLU A 1 73 ? 31.926 -2.487 -8.837 1.00 84.44 73 GLU A N 1
ATOM 609 C CA . GLU A 1 73 ? 32.072 -3.945 -8.945 1.00 84.44 73 GLU A CA 1
ATOM 610 C C . GLU A 1 73 ? 32.076 -4.430 -10.397 1.00 84.44 73 GLU A C 1
ATOM 612 O O . GLU A 1 73 ? 32.789 -5.371 -10.729 1.00 84.44 73 GLU A O 1
ATOM 617 N N . ILE A 1 74 ? 31.314 -3.797 -11.295 1.00 86.06 74 ILE A N 1
ATOM 618 C CA . ILE A 1 74 ? 31.173 -4.286 -12.675 1.00 86.06 74 ILE A CA 1
ATOM 619 C C . ILE A 1 74 ? 32.133 -3.556 -13.608 1.00 86.06 74 ILE A C 1
ATOM 621 O O . ILE A 1 74 ? 32.933 -4.193 -14.287 1.00 86.06 74 ILE A O 1
ATOM 625 N N . TYR A 1 75 ? 32.100 -2.227 -13.645 1.00 86.69 75 TYR A N 1
ATOM 626 C CA . TYR A 1 75 ? 32.875 -1.445 -14.605 1.00 86.69 75 TYR A CA 1
ATOM 627 C C . TYR A 1 75 ? 34.381 -1.489 -14.313 1.00 86.69 75 TYR A C 1
ATOM 629 O O . TYR A 1 75 ? 35.174 -1.793 -15.209 1.00 86.69 75 TYR A O 1
ATOM 637 N N . VAL A 1 76 ? 34.776 -1.230 -13.060 1.00 84.00 76 VAL A N 1
ATOM 638 C CA . VAL A 1 76 ? 36.191 -1.199 -12.647 1.00 84.00 76 VAL A CA 1
ATOM 639 C C . VAL A 1 76 ? 36.806 -2.595 -12.640 1.00 84.00 76 VAL A C 1
ATOM 641 O O . VAL A 1 76 ? 37.899 -2.786 -13.174 1.00 84.00 76 VAL A O 1
ATOM 644 N N . GLN A 1 77 ? 36.120 -3.586 -12.065 1.00 79.88 77 GLN A N 1
ATOM 645 C CA . GLN A 1 77 ? 36.685 -4.934 -11.941 1.00 79.88 77 GLN A CA 1
ATOM 646 C C . GLN A 1 77 ? 36.513 -5.752 -13.221 1.00 79.88 77 GLN A C 1
ATOM 648 O O . GLN A 1 77 ? 37.322 -6.640 -13.494 1.00 79.88 77 GLN A O 1
ATOM 653 N N . ASN A 1 78 ? 35.478 -5.457 -14.016 1.00 80.81 78 ASN A N 1
ATOM 654 C CA . ASN A 1 78 ? 35.107 -6.269 -15.161 1.00 80.81 78 ASN A CA 1
ATOM 655 C C . ASN A 1 78 ? 34.524 -5.485 -16.357 1.00 80.81 78 ASN A C 1
ATOM 657 O O . ASN A 1 78 ? 33.434 -5.770 -16.865 1.00 80.81 78 ASN A O 1
ATOM 661 N N . SER A 1 79 ? 35.304 -4.535 -16.882 1.00 83.38 79 SER A N 1
ATOM 662 C CA . SER A 1 79 ? 34.909 -3.706 -18.036 1.00 83.38 79 SER A CA 1
ATOM 663 C C . SER A 1 79 ? 34.449 -4.501 -19.270 1.00 83.38 79 SER A C 1
ATOM 665 O O . SER A 1 79 ? 33.628 -4.019 -20.051 1.00 83.38 79 SER A O 1
ATOM 667 N N . ALA A 1 80 ? 34.940 -5.730 -19.455 1.00 85.31 80 ALA A N 1
ATOM 668 C CA . ALA A 1 80 ? 34.522 -6.602 -20.548 1.00 85.31 80 ALA A CA 1
ATOM 669 C C . ALA A 1 80 ? 33.070 -7.079 -20.400 1.00 85.31 80 ALA A C 1
ATOM 671 O O . ALA A 1 80 ? 32.371 -7.170 -21.407 1.00 85.31 80 ALA A O 1
ATOM 672 N N . LEU A 1 81 ? 32.614 -7.362 -19.173 1.00 85.38 81 LEU A N 1
ATOM 673 C CA . LEU A 1 81 ? 31.218 -7.709 -18.910 1.00 85.38 81 LEU A CA 1
ATOM 674 C C . LEU A 1 81 ? 30.312 -6.489 -19.105 1.00 85.38 81 LEU A C 1
ATOM 676 O O . LEU A 1 81 ? 29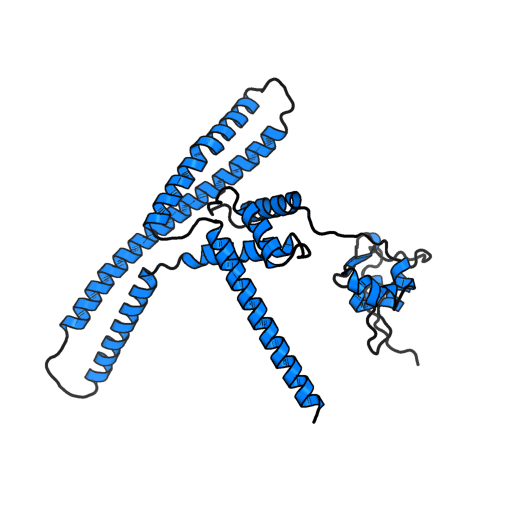.288 -6.604 -19.772 1.00 85.38 81 LEU A O 1
ATOM 680 N N . ALA A 1 82 ? 30.727 -5.317 -18.611 1.00 86.81 82 ALA A N 1
ATOM 681 C CA . ALA A 1 82 ? 29.964 -4.075 -18.753 1.00 86.81 82 ALA A CA 1
ATOM 682 C C . ALA A 1 82 ? 29.615 -3.764 -20.223 1.00 86.81 82 ALA A C 1
ATOM 684 O O . ALA A 1 82 ? 28.488 -3.396 -20.527 1.00 86.81 82 ALA A O 1
ATOM 685 N N . ARG A 1 83 ? 30.546 -4.006 -21.160 1.00 87.44 83 ARG A N 1
ATOM 686 C CA . ARG A 1 83 ? 30.330 -3.803 -22.609 1.00 87.44 83 ARG A CA 1
ATOM 687 C C . ARG A 1 83 ? 29.305 -4.751 -23.244 1.00 87.44 83 ARG A C 1
ATOM 689 O O . ARG A 1 83 ? 28.902 -4.515 -24.379 1.00 87.44 83 ARG A O 1
ATOM 696 N N . ARG A 1 84 ? 28.933 -5.846 -22.572 1.00 88.25 84 ARG A N 1
ATOM 697 C CA . ARG A 1 84 ? 27.950 -6.827 -23.071 1.00 88.25 84 ARG A CA 1
ATOM 698 C C . ARG A 1 84 ? 26.521 -6.511 -22.637 1.00 88.25 84 ARG A C 1
ATOM 700 O O . ARG A 1 84 ? 25.597 -7.110 -23.176 1.00 88.25 84 ARG A O 1
ATOM 707 N N . PHE A 1 85 ? 26.343 -5.568 -21.714 1.00 89.50 85 PHE A N 1
ATOM 708 C CA . PHE A 1 85 ? 25.038 -5.084 -21.286 1.00 89.50 85 PHE A CA 1
ATOM 709 C C . PHE A 1 85 ? 24.752 -3.705 -21.877 1.00 89.50 85 PHE A C 1
ATOM 711 O O . PHE A 1 85 ? 25.632 -2.853 -21.985 1.00 89.50 85 PHE A O 1
ATOM 718 N N . LYS A 1 86 ? 23.488 -3.470 -22.231 1.00 91.12 86 LYS A N 1
ATOM 719 C CA . LYS A 1 86 ? 22.986 -2.122 -22.488 1.00 91.12 86 LYS A CA 1
ATOM 720 C C . LYS A 1 86 ? 22.581 -1.511 -21.150 1.00 91.12 86 LYS A C 1
ATOM 722 O O . LYS A 1 86 ? 21.656 -2.012 -20.518 1.00 91.12 86 LYS A O 1
ATOM 727 N N . GLN A 1 87 ? 23.247 -0.435 -20.743 1.00 92.88 87 GLN A N 1
ATOM 728 C CA . GLN A 1 87 ? 22.870 0.299 -19.538 1.00 92.88 87 GLN A CA 1
ATOM 729 C C . GLN A 1 87 ? 21.546 1.035 -19.772 1.00 92.88 87 GLN A C 1
ATOM 731 O O . GLN A 1 87 ? 21.390 1.766 -20.753 1.00 92.88 87 GLN A O 1
ATOM 736 N N . ILE A 1 88 ? 20.593 0.819 -18.870 1.00 94.00 88 ILE A N 1
ATOM 737 C CA . ILE A 1 88 ? 19.313 1.523 -18.822 1.00 94.00 88 ILE A CA 1
ATOM 738 C C . ILE A 1 88 ? 19.216 2.108 -17.417 1.00 94.00 88 ILE A C 1
ATOM 740 O O . ILE A 1 88 ? 19.173 1.353 -16.450 1.00 94.00 88 ILE A O 1
ATOM 744 N N . SER A 1 89 ? 19.238 3.438 -17.308 1.00 91.50 89 SER A N 1
ATOM 745 C CA . SER A 1 89 ? 19.062 4.109 -16.017 1.00 91.50 89 SER A CA 1
ATOM 746 C C . SER A 1 89 ? 17.600 4.028 -15.604 1.00 91.50 89 SER A C 1
ATOM 748 O O . SER A 1 89 ? 16.720 4.365 -16.401 1.00 91.50 89 SER A O 1
ATOM 750 N N . ILE A 1 90 ? 17.353 3.591 -14.374 1.00 90.81 90 ILE A N 1
ATOM 751 C CA . ILE A 1 90 ? 16.041 3.651 -13.736 1.00 90.81 90 ILE A CA 1
ATOM 752 C C . ILE A 1 90 ? 16.160 4.713 -12.655 1.00 90.81 90 ILE A C 1
ATOM 754 O O . ILE A 1 90 ? 16.868 4.522 -11.671 1.00 90.81 90 ILE A O 1
ATOM 758 N N . ASN A 1 91 ? 15.511 5.847 -12.883 1.00 90.12 91 ASN A N 1
ATOM 759 C CA . ASN A 1 91 ? 15.515 6.954 -11.938 1.00 90.12 91 ASN A CA 1
ATOM 760 C C . ASN A 1 91 ? 14.333 6.807 -10.972 1.00 90.12 91 ASN A C 1
ATOM 762 O O . ASN A 1 91 ? 13.378 6.081 -11.262 1.00 90.12 91 ASN A O 1
ATOM 766 N N . ASN A 1 92 ? 14.382 7.535 -9.855 1.00 90.00 92 ASN A N 1
ATOM 767 C CA . ASN A 1 92 ? 13.228 7.681 -8.971 1.00 90.00 92 ASN A CA 1
ATOM 768 C C . ASN A 1 92 ? 12.003 8.178 -9.751 1.00 90.00 92 ASN A C 1
ATOM 770 O O . ASN A 1 92 ? 12.126 8.978 -10.685 1.00 90.00 92 ASN A O 1
ATOM 774 N N . THR A 1 93 ? 10.822 7.713 -9.345 1.00 92.50 93 THR A N 1
ATOM 775 C CA . THR A 1 93 ? 9.557 8.200 -9.901 1.00 92.50 93 THR A CA 1
ATOM 776 C C . THR A 1 93 ? 9.365 9.681 -9.602 1.00 92.50 93 THR A C 1
ATOM 778 O O . THR A 1 93 ? 9.725 10.170 -8.530 1.00 92.50 93 THR A O 1
ATOM 781 N N . THR A 1 94 ? 8.748 10.395 -10.539 1.00 93.94 94 THR A N 1
ATOM 782 C CA . THR A 1 94 ? 8.291 11.771 -10.306 1.00 93.94 94 THR A CA 1
ATOM 783 C C . THR A 1 94 ? 7.199 11.814 -9.234 1.00 93.94 94 THR A C 1
ATOM 785 O O . THR A 1 94 ? 6.605 10.793 -8.878 1.00 93.94 94 THR A O 1
ATOM 788 N N . ASP A 1 95 ? 6.902 13.001 -8.711 1.00 93.81 95 ASP A N 1
ATOM 789 C CA . ASP A 1 95 ? 5.874 13.188 -7.680 1.00 93.81 95 ASP A CA 1
ATOM 790 C C . ASP A 1 95 ? 4.499 12.735 -8.172 1.00 93.81 95 ASP A C 1
ATOM 792 O O . ASP A 1 95 ? 3.772 12.061 -7.446 1.00 93.81 95 ASP A O 1
ATOM 796 N N . GLU A 1 96 ? 4.179 13.042 -9.428 1.00 94.25 96 GLU A N 1
ATOM 797 C CA . GLU A 1 96 ? 2.929 12.644 -10.074 1.00 94.25 96 GLU A CA 1
ATOM 798 C C . GLU A 1 96 ? 2.844 11.123 -10.253 1.00 94.25 96 GLU A C 1
ATOM 800 O O . GLU A 1 96 ? 1.832 10.513 -9.905 1.00 94.25 96 GLU A O 1
ATOM 805 N N . GLU A 1 97 ? 3.918 10.482 -10.726 1.00 94.62 97 GLU A N 1
ATOM 806 C CA . GLU A 1 97 ? 3.975 9.020 -10.857 1.00 94.62 97 GLU A CA 1
ATOM 807 C C . GLU A 1 97 ? 3.880 8.331 -9.491 1.00 94.62 97 GLU A C 1
ATOM 809 O O . GLU A 1 97 ? 3.153 7.349 -9.338 1.00 94.62 97 GLU A O 1
ATOM 814 N N . THR A 1 98 ? 4.572 8.862 -8.480 1.00 94.94 98 THR A N 1
ATOM 815 C CA . THR A 1 98 ? 4.546 8.330 -7.112 1.00 94.94 98 THR A CA 1
ATOM 816 C C . THR A 1 98 ? 3.150 8.452 -6.513 1.00 94.94 98 THR A C 1
ATOM 818 O O . THR A 1 98 ? 2.636 7.487 -5.946 1.00 94.94 98 THR A O 1
ATOM 821 N N . LEU A 1 99 ? 2.497 9.605 -6.689 1.00 94.38 99 LEU A N 1
ATOM 822 C CA . LEU A 1 99 ? 1.121 9.816 -6.253 1.00 94.38 99 LEU A CA 1
ATOM 823 C C . LEU A 1 99 ? 0.171 8.830 -6.939 1.00 94.38 99 LEU A C 1
ATOM 825 O O . LEU A 1 99 ? -0.633 8.190 -6.264 1.00 94.38 99 LEU A O 1
ATOM 829 N N . HIS A 1 100 ? 0.320 8.618 -8.248 1.00 92.50 100 HIS A N 1
ATOM 830 C CA . HIS A 1 100 ? -0.495 7.654 -8.984 1.00 92.50 100 HIS A CA 1
ATOM 831 C C . HIS A 1 100 ? -0.297 6.209 -8.492 1.00 92.50 100 HIS A C 1
ATOM 833 O O . HIS A 1 100 ? -1.255 5.432 -8.381 1.00 92.50 100 HIS A O 1
ATOM 839 N N . VAL A 1 101 ? 0.942 5.839 -8.154 1.00 93.94 101 VAL A N 1
ATOM 840 C CA . VAL A 1 101 ? 1.263 4.544 -7.539 1.00 93.94 101 VAL A CA 1
ATOM 841 C C . VAL A 1 101 ? 0.602 4.413 -6.165 1.00 93.94 101 VAL A C 1
ATOM 843 O O . VAL A 1 101 ? 0.034 3.356 -5.875 1.00 93.94 101 VAL A O 1
ATOM 846 N N . LEU A 1 102 ? 0.619 5.467 -5.342 1.00 93.75 102 LEU A N 1
ATOM 847 C CA . LEU A 1 102 ? -0.020 5.489 -4.022 1.00 93.75 102 LEU A CA 1
ATOM 848 C C . LEU A 1 102 ? -1.547 5.396 -4.119 1.00 93.75 102 LEU A C 1
ATOM 850 O O . LEU A 1 102 ? -2.143 4.579 -3.423 1.00 93.75 102 LEU A O 1
ATOM 854 N N . GLU A 1 103 ? -2.182 6.146 -5.019 1.00 90.25 103 GLU A N 1
ATOM 855 C CA . GLU A 1 103 ? -3.625 6.061 -5.287 1.00 90.25 103 GLU A CA 1
ATOM 856 C C . GLU A 1 103 ? -4.024 4.645 -5.724 1.00 90.25 103 GLU A C 1
ATOM 858 O O . GLU A 1 103 ? -4.970 4.046 -5.202 1.00 90.25 103 GLU A O 1
ATOM 863 N N . SER A 1 104 ? -3.246 4.062 -6.637 1.00 88.69 104 SER A N 1
ATOM 864 C CA . SER A 1 104 ? -3.450 2.693 -7.114 1.00 88.69 104 SER A CA 1
ATOM 865 C C . SER A 1 104 ? -3.201 1.648 -6.022 1.00 88.69 104 SER A C 1
ATOM 867 O O . SER A 1 104 ? -3.832 0.588 -6.010 1.00 88.69 104 SER A O 1
ATOM 869 N N . ALA A 1 105 ? -2.255 1.888 -5.113 1.00 90.81 105 ALA A N 1
ATOM 870 C CA . ALA A 1 105 ? -2.013 1.027 -3.960 1.00 90.81 105 ALA A CA 1
ATOM 871 C C . ALA A 1 105 ? -3.165 1.117 -2.952 1.00 90.81 105 ALA A C 1
ATOM 873 O O . ALA A 1 105 ? -3.641 0.076 -2.500 1.00 90.81 105 ALA A O 1
ATOM 874 N N . PHE A 1 106 ? -3.659 2.324 -2.676 1.00 90.06 106 PHE A N 1
ATOM 875 C CA . PHE A 1 106 ? -4.782 2.575 -1.779 1.00 90.06 106 PHE A CA 1
ATOM 876 C C . PHE A 1 106 ? -6.054 1.863 -2.242 1.00 90.06 106 PHE A C 1
ATOM 878 O O . PHE A 1 106 ? -6.616 1.064 -1.496 1.00 90.06 106 PHE A O 1
ATOM 885 N N . LEU A 1 107 ? -6.446 2.042 -3.508 1.00 85.56 107 LEU A N 1
ATOM 886 C CA . LEU A 1 107 ? -7.636 1.391 -4.069 1.00 85.56 107 LEU A CA 1
ATOM 887 C C . LEU A 1 107 ? -7.566 -0.145 -4.045 1.00 85.56 107 LEU A C 1
ATOM 889 O O . LEU A 1 107 ? -8.606 -0.802 -4.017 1.00 85.56 107 LEU A O 1
ATOM 893 N N . ARG A 1 108 ? -6.361 -0.728 -4.079 1.00 85.00 108 ARG A N 1
ATOM 894 C CA . ARG A 1 108 ? -6.166 -2.186 -4.050 1.00 85.00 108 ARG A CA 1
ATOM 895 C C . ARG A 1 108 ? -6.096 -2.755 -2.640 1.00 85.00 108 ARG A C 1
ATOM 897 O O . ARG A 1 108 ? -6.616 -3.842 -2.419 1.00 85.00 108 ARG A O 1
ATOM 904 N N . LYS A 1 109 ? -5.399 -2.070 -1.731 1.00 84.38 109 LYS A N 1
ATOM 905 C CA . LYS A 1 109 ? -5.097 -2.586 -0.391 1.00 84.38 109 LYS A CA 1
ATOM 906 C C . LYS A 1 109 ? -6.145 -2.203 0.649 1.00 84.38 109 LYS A C 1
ATOM 908 O O . LYS A 1 109 ? -6.416 -3.019 1.516 1.00 84.38 109 LYS A O 1
ATOM 913 N N . ALA A 1 110 ? -6.700 -0.995 0.567 1.00 84.62 110 ALA A N 1
ATOM 914 C CA . ALA A 1 110 ? -7.561 -0.438 1.609 1.00 84.62 110 ALA A CA 1
ATOM 915 C C . ALA A 1 110 ? -8.681 0.469 1.051 1.00 84.62 110 ALA A C 1
ATOM 917 O O . ALA A 1 110 ? -8.793 1.638 1.429 1.00 84.62 110 ALA A O 1
ATOM 918 N N . PRO A 1 111 ? -9.518 -0.022 0.117 1.00 84.00 111 PRO A N 1
ATOM 919 C CA . PRO A 1 111 ? -10.599 0.783 -0.459 1.00 84.00 111 PRO A CA 1
ATOM 920 C C . PRO A 1 111 ? -11.696 1.160 0.558 1.00 84.00 111 PRO A C 1
ATOM 922 O O . PRO A 1 111 ? -12.431 2.130 0.353 1.00 84.00 111 PRO A O 1
ATOM 925 N N . ASP A 1 112 ? -11.814 0.395 1.635 1.00 82.94 112 ASP A N 1
ATOM 926 C CA . ASP A 1 112 ? -12.759 0.534 2.743 1.00 82.94 112 ASP A CA 1
ATOM 927 C C . ASP A 1 112 ? -12.354 1.615 3.758 1.00 82.94 112 ASP A C 1
ATOM 929 O O . ASP A 1 112 ? -13.211 2.140 4.466 1.00 82.94 112 ASP A O 1
ATOM 933 N N . ILE A 1 113 ? -11.083 2.021 3.765 1.00 87.25 113 ILE A N 1
ATOM 934 C CA . ILE A 1 113 ? -10.579 3.125 4.589 1.00 87.25 113 ILE A CA 1
ATOM 935 C C . ILE A 1 113 ? -11.009 4.470 3.992 1.00 87.25 113 ILE A C 1
ATOM 937 O O . ILE A 1 113 ? -11.136 4.638 2.772 1.00 87.25 113 ILE A O 1
ATOM 941 N N . ILE A 1 114 ? -11.247 5.466 4.845 1.00 89.44 114 ILE A N 1
ATOM 942 C CA . ILE A 1 114 ? -11.534 6.829 4.394 1.00 89.44 114 ILE A CA 1
ATOM 943 C C . ILE A 1 114 ? -10.218 7.561 4.150 1.00 89.44 114 ILE A C 1
ATOM 945 O O . ILE A 1 114 ? -9.372 7.641 5.035 1.00 89.44 114 ILE A O 1
ATOM 949 N N . LEU A 1 115 ? -10.068 8.124 2.951 1.00 90.44 115 LEU A N 1
ATOM 950 C CA . LEU A 1 115 ? -8.906 8.922 2.585 1.00 90.44 115 LEU A CA 1
ATOM 951 C C . LEU A 1 115 ? -9.213 10.406 2.775 1.00 90.44 115 LEU A C 1
ATOM 953 O O . LEU A 1 115 ? -10.148 10.923 2.162 1.00 90.44 115 LEU A O 1
ATOM 957 N N . GLU A 1 116 ? -8.440 11.103 3.606 1.00 92.00 116 GLU A N 1
ATOM 958 C CA . GLU A 1 116 ? -8.554 12.555 3.708 1.00 92.00 116 GLU A CA 1
ATOM 959 C C . GLU A 1 116 ? -7.994 13.246 2.456 1.00 92.00 116 GLU A C 1
ATOM 961 O O . GLU A 1 116 ? -7.029 12.796 1.829 1.00 92.00 116 GLU A O 1
ATOM 966 N N . GLN A 1 117 ? -8.623 14.359 2.074 1.00 88.88 117 GLN A N 1
ATOM 967 C CA . GLN A 1 117 ? -8.205 15.131 0.915 1.00 88.88 117 GLN A CA 1
ATOM 968 C C . GLN A 1 117 ? -6.757 15.605 1.091 1.00 88.88 117 GLN A C 1
ATOM 970 O O . GLN A 1 117 ? -6.419 16.250 2.075 1.00 88.88 117 GLN A O 1
ATOM 975 N N . GLY A 1 118 ? -5.904 15.289 0.116 1.00 92.12 118 GLY A N 1
ATOM 976 C CA . GLY A 1 118 ? -4.490 15.662 0.151 1.00 92.12 118 GLY A CA 1
ATOM 977 C C . GLY A 1 118 ? -3.607 14.771 1.030 1.00 92.12 118 GLY A C 1
ATOM 978 O O . GLY A 1 118 ? -2.398 14.973 1.029 1.00 92.12 118 GLY A O 1
ATOM 979 N N . ALA A 1 119 ? -4.140 13.749 1.710 1.00 94.75 119 ALA A N 1
ATOM 980 C CA . ALA A 1 119 ? -3.338 12.909 2.604 1.00 94.75 119 ALA A CA 1
ATOM 981 C C . ALA A 1 119 ? -2.225 12.131 1.877 1.00 94.75 119 ALA A C 1
ATOM 983 O O . ALA A 1 119 ? -1.113 12.040 2.387 1.00 94.75 119 ALA A O 1
ATOM 984 N N . LEU A 1 120 ? -2.471 11.613 0.665 1.00 95.12 120 LEU A N 1
ATOM 985 C CA . LEU A 1 120 ? -1.421 10.942 -0.124 1.00 95.12 120 LEU A CA 1
ATOM 986 C C . LEU A 1 120 ? -0.336 11.915 -0.603 1.00 95.12 120 LEU A C 1
ATOM 988 O O . LEU A 1 120 ? 0.835 11.547 -0.676 1.00 95.12 120 LEU A O 1
ATOM 992 N N . TRP A 1 121 ? -0.714 13.162 -0.892 1.00 96.06 121 TRP A N 1
ATOM 993 C CA . TRP A 1 121 ? 0.246 14.210 -1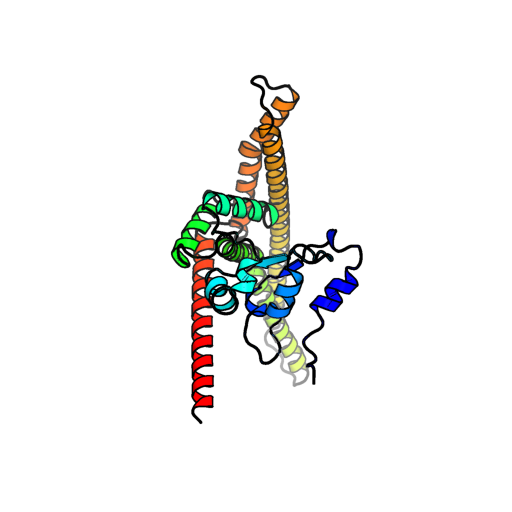.223 1.00 96.06 121 TRP A CA 1
ATOM 994 C C . TRP A 1 121 ? 1.090 14.588 -0.003 1.00 96.06 121 TRP A C 1
ATOM 996 O O . TRP A 1 121 ? 2.313 14.651 -0.094 1.00 96.06 121 TRP A O 1
ATOM 1006 N N . ALA A 1 122 ? 0.451 14.764 1.156 1.00 96.44 122 ALA A N 1
ATOM 1007 C CA . ALA A 1 122 ? 1.137 15.016 2.418 1.00 96.44 122 ALA A CA 1
ATOM 1008 C C . ALA A 1 122 ? 2.086 13.865 2.786 1.00 96.44 122 ALA A C 1
ATOM 1010 O O . ALA A 1 122 ? 3.212 14.122 3.201 1.00 96.44 122 ALA A O 1
ATOM 1011 N N . LEU A 1 123 ? 1.677 12.608 2.569 1.00 96.38 123 LEU A N 1
ATOM 1012 C CA . LEU A 1 123 ? 2.538 11.435 2.733 1.00 96.38 123 LEU A CA 1
ATOM 1013 C C . LEU A 1 123 ? 3.805 11.561 1.888 1.00 96.38 123 LEU A C 1
ATOM 1015 O O . LEU A 1 123 ? 4.903 11.438 2.424 1.00 96.38 123 LEU A O 1
ATOM 1019 N N . LEU A 1 124 ? 3.662 11.827 0.588 1.00 95.38 124 LEU A N 1
ATOM 1020 C CA . LEU A 1 124 ? 4.801 11.983 -0.312 1.00 95.38 124 LEU A CA 1
ATOM 1021 C C . LEU A 1 124 ? 5.758 13.077 0.183 1.00 95.38 124 LEU A C 1
ATOM 1023 O O . LEU A 1 124 ? 6.941 12.797 0.375 1.00 95.38 124 LEU A O 1
ATOM 1027 N N . GLN A 1 125 ? 5.244 14.281 0.447 1.00 95.38 125 GLN A N 1
ATOM 1028 C CA . GLN A 1 125 ? 6.063 15.413 0.894 1.00 95.38 125 GLN A CA 1
ATOM 1029 C C . GLN A 1 125 ? 6.777 15.106 2.214 1.00 95.38 125 GLN A C 1
ATOM 1031 O O . GLN A 1 125 ? 7.998 15.199 2.287 1.00 95.38 125 GLN A O 1
ATOM 1036 N N . LYS A 1 126 ? 6.060 14.596 3.220 1.00 94.88 126 LYS A N 1
ATOM 1037 C CA . LYS A 1 126 ? 6.665 14.259 4.514 1.00 94.88 126 LYS A CA 1
ATOM 1038 C C . LYS A 1 126 ? 7.690 13.135 4.420 1.00 94.88 126 LYS A C 1
ATOM 1040 O O . LYS A 1 126 ? 8.682 13.165 5.140 1.00 94.88 126 LYS A O 1
ATOM 1045 N N . THR A 1 127 ? 7.487 12.146 3.546 1.00 94.31 127 THR A N 1
ATOM 1046 C CA . THR A 1 127 ? 8.517 11.118 3.333 1.00 94.31 127 THR A CA 1
ATOM 1047 C C . THR A 1 127 ? 9.781 11.693 2.697 1.00 94.31 127 THR A C 1
ATOM 1049 O O . THR A 1 127 ? 10.875 11.298 3.087 1.00 94.31 127 THR A O 1
ATOM 1052 N N . LYS A 1 128 ? 9.664 12.658 1.781 1.00 92.94 128 LYS A N 1
ATOM 1053 C CA . LYS A 1 128 ? 10.833 13.360 1.233 1.00 92.94 128 LYS A CA 1
ATOM 1054 C C . LYS A 1 128 ? 11.528 14.217 2.287 1.00 92.94 128 LYS A C 1
ATOM 1056 O O . LYS A 1 128 ? 12.747 14.166 2.392 1.00 92.94 128 LYS A O 1
ATOM 1061 N N . ASP A 1 129 ? 10.766 14.936 3.104 1.00 93.31 129 ASP A N 1
ATOM 1062 C CA . ASP A 1 129 ? 11.320 15.769 4.175 1.00 93.31 129 ASP A CA 1
ATOM 1063 C C . ASP A 1 129 ? 12.049 14.930 5.237 1.00 93.31 129 ASP A C 1
ATOM 1065 O O . ASP A 1 129 ? 13.102 15.324 5.736 1.00 93.31 129 ASP A O 1
ATOM 1069 N N . ALA A 1 130 ? 11.500 13.761 5.584 1.00 92.31 130 ALA A N 1
ATOM 1070 C CA . ALA A 1 130 ? 12.040 12.892 6.627 1.00 92.31 130 ALA A CA 1
ATOM 1071 C C . ALA A 1 130 ? 13.240 12.049 6.168 1.00 92.31 130 ALA A C 1
ATOM 1073 O O . ALA A 1 130 ? 14.200 11.899 6.923 1.00 92.31 130 ALA A O 1
ATOM 1074 N N . PHE A 1 131 ? 13.182 11.490 4.955 1.00 90.31 131 PHE A N 1
ATOM 1075 C CA . PHE A 1 131 ? 14.178 10.535 4.447 1.00 90.31 131 PHE A CA 1
ATOM 1076 C C . PHE A 1 131 ? 15.105 11.130 3.370 1.00 90.31 131 PHE A C 1
ATOM 1078 O O . PHE A 1 131 ? 16.032 10.457 2.923 1.00 90.31 131 PHE A O 1
ATOM 1085 N N . GLY A 1 132 ? 14.892 12.391 2.985 1.00 87.00 132 GLY A N 1
ATOM 1086 C CA . GLY A 1 132 ? 15.658 13.114 1.969 1.00 87.00 132 GLY A CA 1
ATOM 1087 C C . GLY A 1 132 ? 15.074 13.000 0.556 1.00 87.00 132 GLY A C 1
ATOM 1088 O O . GLY A 1 132 ? 14.354 12.056 0.226 1.00 87.00 132 GLY A O 1
ATOM 1089 N N . GLU A 1 133 ? 15.424 13.955 -0.312 1.00 80.19 133 GLU A N 1
ATOM 1090 C CA . GLU A 1 133 ? 14.978 13.970 -1.717 1.00 80.19 133 GLU A CA 1
ATOM 1091 C C . GLU A 1 133 ? 15.544 12.805 -2.548 1.00 80.19 133 GLU A C 1
ATOM 1093 O O . GLU A 1 133 ? 14.944 12.408 -3.545 1.00 80.19 133 GLU A O 1
ATOM 1098 N N . GLU A 1 134 ? 16.669 12.223 -2.123 1.00 78.00 134 GLU A N 1
ATOM 1099 C CA . GLU A 1 134 ? 17.299 11.071 -2.782 1.00 78.00 134 GLU A CA 1
ATOM 1100 C C . GLU A 1 134 ? 16.701 9.721 -2.353 1.00 78.00 134 GLU A C 1
ATOM 1102 O O . GLU A 1 134 ? 17.072 8.680 -2.900 1.00 78.00 134 GLU A O 1
ATOM 1107 N N . ALA A 1 135 ? 15.759 9.707 -1.401 1.00 83.31 135 ALA A N 1
ATOM 1108 C CA . ALA A 1 135 ? 15.106 8.478 -0.966 1.00 83.31 135 ALA A CA 1
ATOM 1109 C C . ALA A 1 135 ? 14.456 7.742 -2.152 1.00 83.31 135 ALA A C 1
ATOM 1111 O O . ALA A 1 135 ? 13.828 8.354 -3.017 1.00 83.31 135 ALA A O 1
ATOM 1112 N N . ALA A 1 136 ? 14.579 6.412 -2.181 1.00 87.81 136 ALA A N 1
ATOM 1113 C CA . ALA A 1 136 ? 14.096 5.596 -3.291 1.00 87.81 136 ALA A CA 1
ATOM 1114 C C . ALA A 1 136 ? 12.558 5.628 -3.397 1.00 87.81 136 ALA A C 1
ATOM 1116 O O . ALA A 1 136 ? 11.849 4.965 -2.632 1.00 87.81 136 ALA A O 1
ATOM 1117 N N . GLN A 1 137 ? 12.033 6.378 -4.366 1.00 91.44 137 GLN A N 1
ATOM 1118 C CA . GLN A 1 137 ? 10.599 6.455 -4.655 1.00 91.44 137 GLN A CA 1
ATOM 1119 C C . GLN A 1 137 ? 10.232 5.553 -5.841 1.00 91.44 137 GLN A C 1
ATOM 1121 O O . GLN A 1 137 ? 11.006 5.463 -6.797 1.00 91.44 137 GLN A O 1
ATOM 1126 N N . PRO A 1 138 ? 9.082 4.849 -5.789 1.00 94.12 138 PRO A N 1
ATOM 1127 C CA . PRO A 1 138 ? 7.958 5.017 -4.851 1.00 94.12 138 PRO A CA 1
ATOM 1128 C C . PRO A 1 138 ? 8.055 4.159 -3.572 1.00 94.12 138 PRO A C 1
ATOM 1130 O O . PRO A 1 138 ? 7.118 4.117 -2.771 1.00 94.12 138 PRO A O 1
ATOM 1133 N N . THR A 1 139 ? 9.150 3.417 -3.395 1.00 94.06 139 THR A N 1
ATOM 1134 C CA . THR A 1 139 ? 9.302 2.399 -2.344 1.00 94.06 139 THR A CA 1
ATOM 1135 C C . THR A 1 139 ? 9.167 2.976 -0.937 1.00 94.06 139 THR A C 1
ATOM 1137 O O . THR A 1 139 ? 8.424 2.422 -0.126 1.00 94.06 139 THR A O 1
ATOM 1140 N N . THR A 1 140 ? 9.830 4.097 -0.646 1.00 93.75 140 THR A N 1
ATOM 1141 C CA . THR A 1 140 ? 9.788 4.729 0.681 1.00 93.75 140 THR A CA 1
ATOM 1142 C C . THR A 1 140 ? 8.373 5.163 1.056 1.00 93.75 140 THR A C 1
ATOM 1144 O O . THR A 1 140 ? 7.885 4.799 2.128 1.00 93.75 140 THR A O 1
ATOM 1147 N N . SER A 1 141 ? 7.660 5.871 0.170 1.00 95.75 141 SER A N 1
ATOM 1148 C CA . SER A 1 141 ? 6.274 6.264 0.452 1.00 95.75 141 SER A CA 1
ATOM 1149 C C . SER A 1 141 ? 5.345 5.052 0.572 1.00 95.75 141 SER A C 1
ATOM 1151 O O . SER A 1 141 ? 4.466 5.049 1.431 1.00 95.75 141 SER A O 1
ATOM 1153 N N . LEU A 1 142 ? 5.553 3.992 -0.219 1.00 95.88 142 LEU A N 1
ATOM 1154 C CA . LEU A 1 142 ? 4.775 2.752 -0.105 1.00 95.88 142 LEU A CA 1
ATOM 1155 C C . LEU A 1 142 ? 5.013 2.004 1.210 1.00 95.88 142 LEU A C 1
ATOM 1157 O O . LEU A 1 142 ? 4.076 1.392 1.726 1.00 95.88 142 LEU A O 1
ATOM 1161 N N . LYS A 1 143 ? 6.235 2.046 1.750 1.00 95.06 143 LYS A N 1
ATOM 1162 C CA . LYS A 1 143 ? 6.563 1.469 3.057 1.00 95.06 143 LYS A CA 1
ATOM 1163 C C . LYS A 1 143 ? 5.766 2.169 4.156 1.00 95.06 143 LYS A C 1
ATOM 1165 O O . LYS A 1 143 ? 4.978 1.515 4.832 1.00 95.06 143 LYS A O 1
ATOM 1170 N N . ILE A 1 144 ? 5.881 3.497 4.254 1.00 96.00 144 ILE A N 1
ATOM 1171 C CA . ILE A 1 144 ? 5.146 4.295 5.252 1.00 96.00 144 ILE A CA 1
ATOM 1172 C C . ILE A 1 144 ? 3.632 4.147 5.072 1.00 96.00 144 ILE A C 1
ATOM 1174 O O . ILE A 1 144 ? 2.907 3.976 6.050 1.00 96.00 144 ILE A O 1
ATOM 1178 N N . PHE A 1 145 ? 3.150 4.140 3.826 1.00 95.50 145 PHE A N 1
ATOM 1179 C CA . PHE A 1 145 ? 1.751 3.850 3.524 1.00 95.50 145 PHE A CA 1
ATOM 1180 C C . PHE A 1 145 ? 1.315 2.498 4.104 1.00 95.50 145 PHE A C 1
ATOM 1182 O O . PHE A 1 145 ? 0.277 2.424 4.755 1.00 95.50 145 PHE A O 1
ATOM 1189 N N . SER A 1 146 ? 2.100 1.437 3.894 1.00 93.56 146 SER A N 1
ATOM 1190 C CA . SER A 1 146 ? 1.777 0.098 4.395 1.00 93.56 146 SER A CA 1
ATOM 1191 C C . SER A 1 146 ? 1.714 0.055 5.920 1.00 93.56 146 SER A C 1
ATOM 1193 O O . SER A 1 146 ? 0.780 -0.533 6.453 1.00 93.56 146 SER A O 1
ATOM 1195 N N . GLU A 1 147 ? 2.645 0.713 6.610 1.00 92.69 147 GLU A N 1
ATOM 1196 C CA . GLU A 1 147 ? 2.643 0.802 8.077 1.00 92.69 147 GLU A CA 1
ATOM 1197 C C . GLU A 1 147 ? 1.420 1.565 8.606 1.00 92.69 147 GLU A C 1
ATOM 1199 O O . GLU A 1 147 ? 0.779 1.141 9.566 1.00 92.69 147 GLU A O 1
ATOM 1204 N N . CYS A 1 148 ? 1.015 2.647 7.932 1.00 92.62 148 CYS A N 1
ATOM 1205 C CA . CYS A 1 148 ? -0.225 3.348 8.265 1.00 92.62 148 CYS A CA 1
ATOM 1206 C C . CYS A 1 148 ? -1.456 2.439 8.126 1.00 92.62 148 CYS A C 1
ATOM 1208 O O . CYS A 1 148 ? -2.366 2.513 8.950 1.00 92.62 148 CYS A O 1
ATOM 1210 N N . MET A 1 149 ? -1.500 1.591 7.090 1.00 90.75 149 MET A N 1
ATOM 1211 C CA . MET A 1 149 ? -2.602 0.641 6.907 1.00 90.75 149 MET A CA 1
ATOM 1212 C C . MET A 1 149 ? -2.628 -0.394 8.032 1.00 90.75 149 MET A C 1
ATOM 1214 O O . MET A 1 149 ? -3.694 -0.626 8.593 1.00 90.75 149 MET A O 1
ATOM 1218 N N . THR A 1 150 ? -1.469 -0.953 8.400 1.00 87.88 150 THR A N 1
ATOM 1219 C CA . THR A 1 150 ? -1.345 -1.897 9.522 1.00 87.88 150 THR A CA 1
ATOM 1220 C C . THR A 1 150 ? -1.853 -1.275 10.821 1.00 87.88 150 THR A C 1
ATOM 1222 O O . THR A 1 150 ? -2.680 -1.867 11.511 1.00 87.88 150 THR A O 1
ATOM 1225 N N . LYS A 1 151 ? -1.459 -0.029 11.112 1.00 86.44 151 LYS A N 1
ATOM 1226 C CA . LYS A 1 151 ? -1.966 0.684 12.289 1.00 86.44 151 LYS A CA 1
ATOM 1227 C C . LYS A 1 151 ? -3.480 0.842 12.272 1.00 86.44 151 LYS A C 1
ATOM 1229 O O . LYS A 1 151 ? -4.127 0.555 13.272 1.00 86.44 151 LYS A O 1
ATOM 1234 N N . LEU A 1 152 ? -4.060 1.267 11.150 1.00 84.94 152 LEU A N 1
ATOM 1235 C CA . LEU A 1 152 ? -5.515 1.419 11.032 1.00 84.94 152 LEU A CA 1
ATOM 1236 C C . LEU A 1 152 ? -6.264 0.087 11.196 1.00 84.94 152 LEU A C 1
ATOM 1238 O O . LEU A 1 152 ? -7.397 0.091 11.669 1.00 84.94 152 LEU A O 1
ATOM 1242 N N . THR A 1 153 ? -5.644 -1.046 10.856 1.00 74.94 153 THR A N 1
ATOM 1243 C CA . THR A 1 153 ? -6.223 -2.371 11.122 1.00 74.94 153 THR A CA 1
ATOM 1244 C C . THR A 1 153 ? -6.053 -2.829 12.574 1.00 74.94 153 THR A C 1
ATOM 1246 O O . THR A 1 153 ? -6.948 -3.484 13.103 1.00 74.94 153 THR A O 1
ATOM 1249 N N . ASP A 1 154 ? -4.962 -2.452 13.245 1.00 66.12 154 ASP A N 1
ATOM 1250 C CA . ASP A 1 154 ? -4.662 -2.879 14.620 1.00 66.12 154 ASP A CA 1
ATOM 1251 C C . ASP A 1 154 ? -5.538 -2.180 15.678 1.00 66.12 154 ASP A C 1
ATOM 1253 O O . ASP A 1 154 ? -5.848 -2.771 16.715 1.00 66.12 154 ASP A O 1
ATOM 1257 N N . PHE A 1 155 ? -6.021 -0.962 15.406 1.00 57.56 155 PHE A N 1
ATOM 1258 C CA . PHE A 1 155 ? -6.937 -0.215 16.287 1.00 57.56 155 PHE A CA 1
ATOM 1259 C C . PHE A 1 155 ? -8.375 -0.779 16.358 1.00 57.56 155 PHE A C 1
ATOM 1261 O O . PHE A 1 155 ? -9.264 -0.126 16.900 1.00 57.56 155 PHE A O 1
ATOM 1268 N N . GLN A 1 156 ? -8.632 -1.987 15.845 1.00 56.88 156 GLN A N 1
ATOM 1269 C CA . GLN A 1 156 ? -9.936 -2.654 15.969 1.00 56.88 156 GLN A CA 1
ATOM 1270 C C . GLN A 1 156 ? -10.145 -3.388 17.307 1.00 56.88 156 GLN A C 1
ATOM 1272 O O . GLN A 1 156 ? -11.264 -3.817 17.583 1.00 56.88 156 GLN A O 1
ATOM 1277 N N . LYS A 1 157 ? -9.113 -3.521 18.157 1.00 56.25 157 LYS A N 1
ATOM 1278 C CA . LYS A 1 157 ? -9.290 -3.984 19.545 1.00 56.25 157 LYS A CA 1
ATOM 1279 C C . LYS A 1 157 ? -9.802 -2.842 20.412 1.00 56.25 157 LYS A C 1
ATOM 1281 O O . LYS A 1 157 ? -9.124 -1.824 20.555 1.00 56.25 157 LYS A O 1
ATOM 1286 N N . THR A 1 158 ? -10.994 -2.995 20.984 1.00 61.28 158 THR A N 1
ATOM 1287 C CA . THR A 1 158 ? -11.602 -1.923 21.779 1.00 61.28 158 THR A CA 1
ATOM 1288 C C . THR A 1 158 ? -11.025 -1.907 23.202 1.00 61.28 158 THR A C 1
ATOM 1290 O O . THR A 1 158 ? -10.760 -2.965 23.773 1.00 61.28 158 THR A O 1
ATOM 1293 N N . PRO A 1 159 ? -10.898 -0.734 23.852 1.00 64.69 159 PRO A N 1
ATOM 1294 C CA . PRO A 1 159 ? -10.502 -0.628 25.266 1.00 64.69 159 PRO A CA 1
ATOM 1295 C C . PRO A 1 159 ? -11.415 -1.407 26.231 1.00 64.69 159 PRO A C 1
ATOM 1297 O O . PRO A 1 159 ? -11.075 -1.623 27.396 1.00 64.69 159 PRO A O 1
ATOM 1300 N N . LEU A 1 160 ? -12.611 -1.783 25.767 1.00 65.50 160 LEU A N 1
ATOM 1301 C CA . LEU A 1 160 ? -13.564 -2.600 26.503 1.00 65.50 160 LEU A CA 1
ATOM 1302 C C . LEU A 1 160 ? -13.134 -4.076 26.547 1.00 65.50 160 LEU A C 1
ATOM 1304 O O . LEU A 1 160 ? -13.339 -4.724 27.571 1.00 65.50 160 LEU A O 1
ATOM 1308 N N . GLU A 1 161 ? -12.487 -4.592 25.494 1.00 67.12 161 GLU A N 1
ATOM 1309 C CA . GLU A 1 161 ? -11.924 -5.951 25.480 1.00 67.12 161 GLU A CA 1
ATOM 1310 C C . GLU A 1 161 ? -10.835 -6.113 26.547 1.00 67.12 161 GLU A C 1
ATOM 1312 O O . GLU A 1 161 ? -10.857 -7.092 27.292 1.00 67.12 161 GLU A O 1
ATOM 1317 N N . ASP A 1 162 ? -9.962 -5.113 26.707 1.00 68.62 162 ASP A N 1
ATOM 1318 C CA . ASP A 1 162 ? -8.920 -5.114 27.742 1.00 68.62 162 ASP A CA 1
ATOM 1319 C C . ASP A 1 162 ? -9.517 -5.114 29.161 1.00 68.62 162 ASP A C 1
ATOM 1321 O O . ASP A 1 162 ? -9.039 -5.826 30.048 1.00 68.62 162 ASP A O 1
ATOM 1325 N N . LYS A 1 163 ? -10.599 -4.351 29.386 1.00 67.94 163 LYS A N 1
ATOM 1326 C CA . LYS A 1 163 ? -11.312 -4.322 30.676 1.00 67.94 163 LYS A CA 1
ATOM 1327 C C . LYS A 1 163 ? -12.018 -5.642 30.972 1.00 67.94 163 LYS A C 1
ATOM 1329 O O . LYS A 1 163 ? -11.963 -6.108 32.109 1.00 67.94 163 LYS A O 1
ATOM 1334 N N . VAL A 1 164 ? -12.662 -6.256 29.978 1.00 70.62 164 VAL A N 1
ATOM 1335 C CA . VAL A 1 164 ? -13.273 -7.587 30.126 1.00 70.62 164 VAL A CA 1
ATOM 1336 C C . VAL A 1 164 ? -12.197 -8.616 30.475 1.00 70.62 164 VAL A C 1
ATOM 1338 O O . VAL A 1 164 ? -12.373 -9.377 31.426 1.00 70.62 164 VAL A O 1
ATOM 1341 N N . GLU A 1 165 ? -11.049 -8.590 29.794 1.00 76.69 165 GLU A N 1
ATOM 1342 C CA . GLU A 1 165 ? -9.936 -9.500 30.073 1.00 76.69 165 GLU A CA 1
ATOM 1343 C C . GLU A 1 165 ? -9.344 -9.280 31.481 1.00 76.69 165 GLU A C 1
ATOM 1345 O O . GLU A 1 165 ? -9.037 -10.243 32.191 1.00 76.69 165 GLU A O 1
ATOM 1350 N N . GLU A 1 166 ? -9.218 -8.027 31.932 1.00 79.94 166 GLU A N 1
ATOM 1351 C CA . GLU A 1 166 ? -8.757 -7.690 33.284 1.00 79.94 166 GLU A CA 1
ATOM 1352 C C . GLU A 1 166 ? -9.717 -8.213 34.363 1.00 79.94 166 GLU A C 1
ATOM 1354 O O . GLU A 1 166 ? -9.284 -8.850 35.333 1.00 79.94 166 GLU A O 1
ATOM 1359 N N . VAL A 1 167 ? -11.024 -7.983 34.201 1.00 70.69 167 VAL A N 1
ATOM 1360 C CA . VAL A 1 167 ? -12.034 -8.432 35.168 1.00 70.69 167 VAL A CA 1
ATOM 1361 C C . VAL A 1 167 ? -12.140 -9.961 35.164 1.00 70.69 167 VAL A C 1
ATOM 1363 O O . VAL A 1 167 ? -12.176 -10.558 36.242 1.00 70.69 167 VAL A O 1
ATOM 1366 N N . GLN A 1 168 ? -12.062 -10.618 34.000 1.00 72.56 168 GLN A N 1
ATOM 1367 C CA . GLN A 1 168 ? -11.996 -12.082 33.894 1.00 72.56 168 GLN A CA 1
ATOM 1368 C C . GLN A 1 168 ? -10.766 -12.647 34.616 1.00 72.56 168 GLN A C 1
ATOM 1370 O O . GLN A 1 168 ? -10.894 -13.568 35.426 1.00 72.56 168 GLN A O 1
ATOM 1375 N N . LYS A 1 169 ? -9.578 -12.058 34.415 1.00 81.00 169 LYS A N 1
ATOM 1376 C CA . LYS A 1 169 ? -8.351 -12.439 35.140 1.00 81.00 169 LYS A CA 1
ATOM 1377 C C . LYS A 1 169 ? -8.505 -12.266 36.651 1.00 81.00 169 LYS A C 1
ATOM 1379 O O . LYS A 1 169 ? -8.064 -13.119 37.426 1.00 81.00 169 LYS A O 1
ATOM 1384 N N . ARG A 1 170 ? -9.153 -11.186 37.094 1.00 74.12 170 ARG A N 1
ATOM 1385 C CA . ARG A 1 170 ? -9.399 -10.908 38.517 1.00 74.12 170 ARG A CA 1
ATOM 1386 C C . ARG A 1 170 ? -10.380 -11.907 39.132 1.00 74.12 170 ARG A C 1
ATOM 1388 O O . ARG A 1 170 ? -10.144 -12.374 40.248 1.00 74.12 170 ARG A O 1
ATOM 1395 N N . LEU A 1 171 ? -11.421 -12.291 38.397 1.00 72.25 171 LEU A N 1
ATOM 1396 C CA . LEU A 1 171 ? -12.390 -13.302 38.815 1.00 72.25 171 LEU A CA 1
ATOM 1397 C C . LEU A 1 171 ? -11.754 -14.697 38.854 1.00 72.25 171 LEU A C 1
ATOM 1399 O O . LEU A 1 171 ? -11.938 -15.438 39.821 1.00 72.25 171 LEU A O 1
ATOM 1403 N N . GLN A 1 172 ? -10.896 -15.024 37.886 1.00 76.31 172 GLN A N 1
ATOM 1404 C CA . GLN A 1 172 ? -10.123 -16.268 37.865 1.00 76.31 172 GLN A CA 1
ATOM 1405 C C . GLN A 1 172 ? -9.128 -16.346 39.040 1.00 76.31 172 GLN A C 1
ATOM 1407 O O . GLN A 1 172 ? -8.959 -17.396 39.664 1.00 76.31 172 GLN A O 1
ATOM 1412 N N . ALA A 1 173 ? -8.505 -15.225 39.415 1.00 75.56 173 ALA A N 1
ATOM 1413 C CA . ALA A 1 173 ? -7.625 -15.138 40.582 1.00 75.56 173 ALA A CA 1
ATOM 1414 C C . ALA A 1 173 ? -8.387 -15.286 41.917 1.00 75.56 173 ALA A C 1
ATOM 1416 O O . ALA A 1 173 ? -7.884 -15.905 42.857 1.00 75.56 173 ALA A O 1
ATOM 1417 N N . LEU A 1 174 ? -9.603 -14.741 42.019 1.00 70.50 174 LEU A N 1
ATOM 1418 C CA . LEU A 1 174 ? -10.451 -14.874 43.210 1.00 70.50 174 LEU A CA 1
ATOM 1419 C C . LEU A 1 174 ? -11.062 -16.276 43.337 1.00 70.50 174 LEU A C 1
ATOM 1421 O O . LEU A 1 174 ? -11.054 -16.849 44.426 1.00 70.50 174 LEU A O 1
ATOM 1425 N N . SER A 1 175 ? -11.524 -16.860 42.232 1.00 67.06 175 SER A N 1
ATOM 1426 C CA . SER A 1 175 ? -12.062 -18.226 42.195 1.00 67.06 175 SER A CA 1
ATOM 1427 C C . SER A 1 175 ? -10.979 -19.278 42.455 1.00 67.06 175 SER A C 1
ATOM 1429 O O . SER A 1 175 ? -11.191 -20.174 43.269 1.00 67.06 175 SER A O 1
ATOM 1431 N N . SER A 1 176 ? -9.775 -19.135 41.891 1.00 68.56 176 SER A N 1
ATOM 1432 C CA . SER A 1 176 ? -8.638 -20.014 42.221 1.00 68.56 176 SER A CA 1
ATOM 1433 C C . SER A 1 176 ? -8.209 -19.901 43.689 1.00 68.56 176 SER A C 1
ATOM 1435 O O . SER A 1 176 ? -7.972 -20.923 44.333 1.00 68.56 176 SER A O 1
ATOM 1437 N N . ARG A 1 177 ? -8.192 -18.693 44.275 1.00 66.06 177 ARG A N 1
ATOM 1438 C CA . ARG A 1 177 ? -7.968 -18.511 45.725 1.00 66.06 177 ARG A CA 1
ATOM 1439 C C . ARG A 1 177 ? -9.057 -19.162 46.578 1.00 66.06 177 ARG A C 1
ATOM 1441 O O . ARG A 1 177 ? -8.734 -19.699 47.633 1.00 66.06 177 ARG A O 1
ATOM 1448 N N . ARG A 1 178 ? -10.316 -19.151 46.128 1.00 62.06 178 ARG A N 1
ATOM 1449 C CA . ARG A 1 178 ? -11.443 -19.824 46.798 1.00 62.06 178 ARG A CA 1
ATOM 1450 C C . ARG A 1 178 ? -11.264 -21.345 46.804 1.00 62.06 178 ARG A C 1
ATOM 1452 O O . ARG A 1 178 ? -11.403 -21.960 47.856 1.00 62.06 178 ARG A O 1
ATOM 1459 N N . VAL A 1 179 ? -10.890 -21.932 45.667 1.00 61.94 179 VAL A N 1
ATOM 1460 C CA . VAL A 1 179 ? -10.644 -23.382 45.530 1.00 61.94 179 VAL A CA 1
ATOM 1461 C C . VAL A 1 179 ? -9.445 -23.830 46.374 1.00 61.94 179 VAL A C 1
ATOM 1463 O O . VAL A 1 179 ? -9.506 -24.862 47.036 1.00 61.94 179 VAL A O 1
ATOM 1466 N N . ILE A 1 180 ? -8.374 -23.031 46.414 1.00 60.12 180 ILE A N 1
ATOM 1467 C CA . ILE A 1 180 ? -7.185 -23.317 47.234 1.00 60.12 180 ILE A CA 1
ATOM 1468 C C . ILE A 1 180 ? -7.481 -23.121 48.734 1.00 60.12 180 ILE A C 1
ATOM 1470 O O . ILE A 1 180 ? -7.035 -23.917 49.556 1.00 60.12 180 ILE A O 1
ATOM 1474 N N . GLY A 1 181 ? -8.269 -22.104 49.104 1.00 52.81 181 GLY A N 1
ATOM 1475 C CA . GLY A 1 181 ? -8.672 -21.834 50.489 1.00 52.81 181 GLY A CA 1
ATOM 1476 C C . GLY A 1 181 ? -9.621 -22.883 51.078 1.00 52.81 181 GLY A C 1
ATOM 1477 O O . GLY A 1 181 ? -9.538 -23.181 52.264 1.00 52.81 181 GLY A O 1
ATOM 1478 N N . GLN A 1 182 ? -10.461 -23.522 50.258 1.00 50.56 182 GLN A N 1
ATOM 1479 C CA . GLN A 1 182 ? -11.309 -24.639 50.697 1.00 50.56 182 GLN A CA 1
ATOM 1480 C C . GLN A 1 182 ? -10.516 -25.908 51.067 1.00 50.56 182 GLN A C 1
ATOM 1482 O O . GLN A 1 182 ? -11.031 -26.742 51.809 1.00 50.56 182 GLN A O 1
ATOM 1487 N N . ALA A 1 183 ? -9.263 -26.047 50.618 1.00 47.31 183 ALA A N 1
ATOM 1488 C CA . ALA A 1 183 ? -8.389 -27.162 50.994 1.00 47.31 183 ALA A CA 1
ATOM 1489 C C . ALA A 1 183 ? -7.654 -26.948 52.337 1.00 47.31 183 ALA A C 1
ATOM 1491 O O . ALA A 1 183 ? -7.027 -27.879 52.844 1.00 47.31 183 ALA A O 1
ATOM 1492 N N . GLY A 1 184 ? -7.732 -25.751 52.934 1.00 46.50 184 GLY A N 1
ATOM 1493 C CA . GLY A 1 184 ? -7.001 -25.388 54.149 1.00 46.50 184 GLY A CA 1
ATOM 1494 C C . GLY A 1 184 ? -7.820 -24.522 55.106 1.00 46.50 184 GLY A C 1
ATOM 1495 O O . GLY A 1 184 ? -7.671 -23.308 55.120 1.00 46.50 184 GLY A O 1
ATOM 1496 N N . ASN A 1 185 ? -8.589 -25.181 55.974 1.00 41.97 185 ASN A N 1
ATOM 1497 C CA . ASN A 1 185 ? -9.269 -24.661 57.170 1.00 41.97 185 ASN A CA 1
ATOM 1498 C C . ASN A 1 185 ? -10.544 -23.805 57.013 1.00 41.97 185 ASN A C 1
ATOM 1500 O O . ASN A 1 185 ? -10.602 -22.771 56.359 1.00 41.97 185 ASN A O 1
ATOM 1504 N N . LEU A 1 186 ? -11.541 -24.250 57.786 1.00 50.84 186 LEU A N 1
ATOM 1505 C CA . LEU A 1 186 ? -12.734 -23.558 58.266 1.00 50.84 186 LEU A CA 1
ATOM 1506 C C . LEU A 1 186 ? -12.445 -22.108 58.701 1.00 50.84 186 LEU A C 1
ATOM 1508 O O . LEU A 1 186 ? -11.920 -21.881 59.790 1.00 50.84 186 LEU A O 1
ATOM 1512 N N . LEU A 1 187 ? -12.881 -21.130 57.909 1.00 44.25 187 LEU A N 1
ATOM 1513 C CA . LEU A 1 187 ? -13.200 -19.789 58.399 1.00 44.25 187 LEU A CA 1
ATOM 1514 C C . LEU A 1 187 ? -14.568 -19.367 57.848 1.00 44.25 187 LEU A C 1
ATOM 1516 O O . LEU A 1 187 ? -14.762 -19.390 56.631 1.00 44.25 187 LEU A O 1
ATOM 1520 N N . PRO A 1 188 ? -15.525 -18.994 58.715 1.00 54.47 188 PRO A N 1
ATOM 1521 C CA . PRO A 1 188 ? -16.761 -18.366 58.295 1.00 54.47 188 PRO A CA 1
ATOM 1522 C C . PRO A 1 188 ? -16.521 -16.860 58.096 1.00 54.47 188 PRO A C 1
ATOM 1524 O O . PRO A 1 188 ? -15.806 -16.232 58.874 1.00 54.47 188 PRO A O 1
ATOM 1527 N N . TYR A 1 189 ? -17.185 -16.299 57.086 1.00 45.28 189 TYR A N 1
ATOM 1528 C CA . TYR A 1 189 ? -17.303 -14.872 56.760 1.00 45.28 189 TYR A CA 1
ATOM 1529 C C . TYR A 1 189 ? -16.125 -14.165 56.073 1.00 45.28 189 TYR A C 1
ATOM 1531 O O . TYR A 1 189 ? -15.088 -13.869 56.662 1.00 45.28 189 TYR A O 1
ATOM 1539 N N . GLY A 1 190 ? -16.400 -13.737 54.834 1.00 44.50 190 GLY A N 1
ATOM 1540 C CA . GLY A 1 190 ? -15.779 -12.563 54.226 1.00 44.50 190 GLY A CA 1
ATOM 1541 C C . GLY A 1 190 ? -15.700 -12.610 52.699 1.00 44.50 190 GLY A C 1
ATOM 1542 O O . GLY A 1 190 ? -14.681 -13.050 52.176 1.00 44.50 190 GLY A O 1
ATOM 1543 N N . LYS A 1 191 ? -16.703 -12.021 52.022 1.00 50.19 191 LYS A N 1
ATOM 1544 C CA . LYS A 1 191 ? -16.757 -11.635 50.587 1.00 50.19 191 LYS A CA 1
ATOM 1545 C C . LYS A 1 191 ? -17.357 -12.638 49.584 1.00 50.19 191 LYS A C 1
ATOM 1547 O O . LYS A 1 191 ? -16.775 -12.847 48.523 1.00 50.19 191 LYS A O 1
ATOM 1552 N N . GLU A 1 192 ? -18.541 -13.183 49.857 1.00 51.53 192 GLU A N 1
ATOM 1553 C CA . GLU A 1 192 ? -19.400 -13.705 48.772 1.00 51.53 192 GLU A CA 1
ATOM 1554 C C . GLU A 1 192 ? -19.879 -12.552 47.865 1.00 51.53 192 GLU A C 1
ATOM 1556 O O . GLU A 1 192 ? -19.731 -12.639 46.647 1.00 51.53 192 GLU A O 1
ATOM 1561 N N . ASP A 1 193 ? -20.210 -11.397 48.459 1.00 53.59 193 ASP A N 1
ATOM 1562 C CA . ASP A 1 193 ? -20.610 -10.161 47.762 1.00 53.59 193 ASP A CA 1
ATOM 1563 C C . ASP A 1 193 ? -19.606 -9.665 46.707 1.00 53.59 193 ASP A C 1
ATOM 1565 O O . ASP A 1 193 ? -19.969 -8.974 45.764 1.00 53.59 193 ASP A O 1
ATOM 1569 N N . GLY A 1 194 ? -18.314 -9.974 46.857 1.00 61.94 194 GLY A N 1
ATOM 1570 C CA . GLY A 1 194 ? -17.279 -9.480 45.946 1.00 61.94 194 GLY A CA 1
ATOM 1571 C C . GLY A 1 194 ? -17.184 -10.256 44.633 1.00 61.94 194 GLY A C 1
ATOM 1572 O O . GLY A 1 194 ? -16.716 -9.693 43.651 1.00 61.94 194 GLY A O 1
ATOM 1573 N N . ILE A 1 195 ? -17.581 -11.534 44.620 1.00 68.69 195 ILE A N 1
ATOM 1574 C CA . ILE A 1 195 ? -17.588 -12.356 43.401 1.00 68.69 195 ILE A CA 1
ATOM 1575 C C . ILE A 1 195 ? -18.885 -12.107 42.641 1.00 68.69 195 ILE A C 1
ATOM 1577 O O . ILE A 1 195 ? -18.805 -11.802 41.461 1.00 68.69 195 ILE A O 1
ATOM 1581 N N . GLU A 1 196 ? -20.036 -12.127 43.318 1.00 75.56 196 GLU A N 1
ATOM 1582 C CA . GLU A 1 196 ? -21.335 -11.848 42.685 1.00 75.56 196 GLU A CA 1
ATOM 1583 C C . GLU A 1 196 ? -21.363 -10.455 42.039 1.00 75.56 196 GLU A C 1
ATOM 1585 O O . GLU A 1 196 ? -21.784 -10.311 40.896 1.00 75.56 196 GLU A O 1
ATOM 1590 N N . LEU A 1 197 ? -20.804 -9.437 42.706 1.00 78.38 197 LEU A N 1
ATOM 1591 C CA . LEU A 1 197 ? -20.710 -8.084 42.150 1.00 78.38 197 LEU A CA 1
ATOM 1592 C C . LEU A 1 197 ? -19.742 -7.994 40.954 1.00 78.38 197 LEU A C 1
ATOM 1594 O O . LEU A 1 197 ? -19.945 -7.176 40.060 1.00 78.38 197 LEU A O 1
ATOM 1598 N N . LEU A 1 198 ? -18.694 -8.827 40.910 1.00 74.00 198 LEU A N 1
ATOM 1599 C CA . LEU A 1 198 ? -17.791 -8.920 39.755 1.00 74.00 198 LEU A CA 1
ATOM 1600 C C . LEU A 1 198 ? -18.402 -9.735 38.605 1.00 74.00 198 LEU A C 1
ATOM 1602 O O . LEU A 1 198 ? -18.135 -9.419 37.452 1.00 74.00 198 LEU A O 1
ATOM 1606 N N . GLU A 1 199 ? -19.219 -10.749 38.897 1.00 79.25 199 GLU A N 1
ATOM 1607 C CA . GLU A 1 199 ? -19.992 -11.508 37.904 1.00 79.25 199 GLU A CA 1
ATOM 1608 C C . GLU A 1 199 ? -21.087 -10.634 37.279 1.00 79.25 199 GLU A C 1
ATOM 1610 O O . GLU A 1 199 ? -21.260 -10.644 36.063 1.00 79.25 199 GLU A O 1
ATOM 1615 N N . GLU A 1 200 ? -21.772 -9.814 38.081 1.00 84.44 200 GLU A N 1
ATOM 1616 C CA . GLU A 1 200 ? -22.740 -8.829 37.592 1.00 84.44 200 GLU A CA 1
ATOM 1617 C C . GLU A 1 200 ? -22.052 -7.760 36.729 1.00 84.44 200 GLU A C 1
ATOM 1619 O O . GLU A 1 200 ? -22.510 -7.469 35.624 1.00 84.44 200 GLU A O 1
ATOM 1624 N N . GLN A 1 201 ? -20.901 -7.238 37.170 1.00 80.25 201 GLN A N 1
ATOM 1625 C CA . GLN A 1 201 ? -20.092 -6.317 36.365 1.00 80.25 201 GLN A CA 1
ATOM 1626 C C . GLN A 1 201 ? -19.592 -6.955 35.065 1.00 80.25 201 GLN A C 1
ATOM 1628 O O . GLN A 1 201 ? -19.624 -6.294 34.030 1.00 80.25 201 GLN A O 1
ATOM 1633 N N . LEU A 1 202 ? -19.162 -8.222 35.084 1.00 79.38 202 LEU A N 1
ATOM 1634 C CA . LEU A 1 202 ? -18.790 -8.942 33.864 1.00 79.38 202 LEU A CA 1
ATOM 1635 C C . LEU A 1 202 ? -19.974 -9.109 32.930 1.00 79.38 202 LEU A C 1
ATOM 1637 O O . LEU A 1 202 ? -19.825 -8.831 31.754 1.00 79.38 202 LEU A O 1
ATOM 1641 N N . SER A 1 203 ? -21.139 -9.503 33.436 1.00 84.75 203 SER A N 1
ATOM 1642 C CA . SER A 1 203 ? -22.342 -9.663 32.616 1.00 84.75 203 SER A CA 1
ATOM 1643 C C . SER A 1 203 ? -22.731 -8.353 31.922 1.00 84.75 203 SER A C 1
ATOM 1645 O O . SER A 1 203 ? -23.041 -8.341 30.730 1.00 84.75 203 SER A O 1
ATOM 1647 N N . VAL A 1 204 ? -22.662 -7.221 32.630 1.00 87.31 204 VAL A N 1
ATOM 1648 C CA . VAL A 1 204 ? -22.897 -5.897 32.032 1.00 87.31 204 VAL A CA 1
ATOM 1649 C C . VAL A 1 204 ? -21.838 -5.579 30.973 1.00 87.31 204 VAL A C 1
ATOM 1651 O O . VAL A 1 204 ? -22.198 -5.239 29.849 1.00 87.31 204 VAL A O 1
ATOM 1654 N N . LEU A 1 205 ? -20.552 -5.756 31.289 1.00 81.56 205 LEU A N 1
ATOM 1655 C CA . LEU A 1 205 ? -19.451 -5.485 30.359 1.00 81.56 205 LEU A CA 1
ATOM 1656 C C . LEU A 1 205 ? -19.457 -6.414 29.135 1.00 81.56 205 LEU A C 1
ATOM 1658 O O . LEU A 1 205 ? -19.124 -5.977 28.040 1.00 81.56 205 LEU A O 1
ATOM 1662 N N . GLU A 1 206 ? -19.847 -7.679 29.286 1.00 81.12 206 GLU A N 1
ATOM 1663 C CA . GLU A 1 206 ? -19.974 -8.652 28.196 1.00 81.12 206 GLU A CA 1
ATOM 1664 C C . GLU A 1 206 ? -21.139 -8.295 27.268 1.00 81.12 206 GLU A C 1
ATOM 1666 O O . GLU A 1 206 ? -21.002 -8.406 26.050 1.00 81.12 206 GLU A O 1
ATOM 1671 N N . ASN A 1 207 ? -22.257 -7.806 27.816 1.00 85.88 207 ASN A N 1
ATOM 1672 C CA . ASN A 1 207 ? -23.371 -7.292 27.017 1.00 85.88 207 ASN A CA 1
ATOM 1673 C C . ASN A 1 207 ? -22.997 -5.996 26.281 1.00 85.88 207 ASN A C 1
ATOM 1675 O O . ASN A 1 207 ? -23.297 -5.860 25.094 1.00 85.88 207 ASN A O 1
ATOM 1679 N N . GLU A 1 208 ? -22.307 -5.065 26.947 1.00 83.56 208 GLU A N 1
ATOM 1680 C CA . GLU A 1 208 ? -21.770 -3.854 26.312 1.00 83.56 208 GLU A CA 1
ATOM 1681 C C . GLU A 1 208 ? -20.761 -4.204 25.211 1.00 83.56 208 GLU A C 1
ATOM 1683 O O . GLU A 1 208 ? -20.808 -3.629 24.124 1.00 83.56 208 GLU A O 1
ATOM 1688 N N . LEU A 1 209 ? -19.901 -5.200 25.445 1.00 80.31 209 LEU A N 1
ATOM 1689 C CA . LEU A 1 209 ? -18.949 -5.686 24.454 1.00 80.31 209 LEU A CA 1
ATOM 1690 C C . LEU A 1 209 ? -19.654 -6.332 23.262 1.00 80.31 209 LEU A C 1
ATOM 1692 O O . LEU A 1 209 ? -19.271 -6.088 22.120 1.00 80.31 209 LEU A O 1
ATOM 1696 N N . ALA A 1 210 ? -20.682 -7.146 23.502 1.00 82.19 210 ALA A N 1
ATOM 1697 C CA . ALA A 1 210 ? -21.471 -7.754 22.436 1.00 82.19 210 ALA A CA 1
ATOM 1698 C C . ALA A 1 210 ? -22.158 -6.685 21.573 1.00 82.19 210 ALA A C 1
ATOM 1700 O O . ALA A 1 210 ? -22.153 -6.792 20.347 1.00 82.19 210 ALA A O 1
ATOM 1701 N N . GLN A 1 211 ? -22.689 -5.628 22.195 1.00 84.69 211 GLN A N 1
ATOM 1702 C CA . GLN A 1 211 ? -23.264 -4.498 21.472 1.00 84.69 211 GLN A CA 1
ATOM 1703 C C . GLN A 1 211 ? -22.202 -3.752 20.655 1.00 84.69 211 GLN A C 1
ATOM 1705 O O . GLN A 1 211 ? -22.403 -3.542 19.462 1.00 84.69 211 GLN A O 1
ATOM 1710 N N . GLN A 1 212 ? -21.046 -3.439 21.249 1.00 80.56 212 GLN A N 1
ATOM 1711 C CA . GLN A 1 212 ? -19.938 -2.801 20.531 1.00 80.56 212 GLN A CA 1
ATOM 1712 C C . GLN A 1 212 ? -19.440 -3.641 19.351 1.00 80.56 212 GLN A C 1
ATOM 1714 O O . GLN A 1 212 ? -19.133 -3.085 18.302 1.00 80.56 212 GLN A O 1
ATOM 1719 N N . LYS A 1 213 ? -19.384 -4.972 19.487 1.00 81.94 213 LYS A N 1
ATOM 1720 C CA . LYS A 1 213 ? -19.016 -5.878 18.388 1.00 81.94 213 LYS A CA 1
ATOM 1721 C C . LYS A 1 213 ? -20.030 -5.838 17.252 1.00 81.94 213 LYS A C 1
ATOM 1723 O O . LYS A 1 213 ? -19.630 -5.727 16.100 1.00 81.94 213 LYS A O 1
ATOM 1728 N N . ASN A 1 214 ? -21.323 -5.848 17.569 1.00 85.62 214 ASN A N 1
ATOM 1729 C CA . ASN A 1 214 ? -22.369 -5.705 16.556 1.00 85.62 214 ASN A CA 1
ATOM 1730 C C . ASN A 1 214 ? -22.283 -4.350 15.832 1.00 85.62 214 ASN A C 1
ATOM 1732 O O . ASN A 1 214 ? -22.446 -4.289 14.612 1.00 85.62 214 ASN A O 1
ATOM 1736 N N . ASP A 1 215 ? -22.008 -3.271 16.568 1.00 84.38 215 ASP A N 1
ATOM 1737 C CA . ASP A 1 215 ? -21.855 -1.932 15.994 1.00 84.38 215 ASP A CA 1
ATOM 1738 C C . ASP A 1 215 ? -20.587 -1.837 15.121 1.00 84.38 215 ASP A C 1
ATOM 1740 O O . ASP A 1 215 ? -20.619 -1.245 14.039 1.00 84.38 215 ASP A O 1
ATOM 1744 N N . LEU A 1 216 ? -19.489 -2.483 15.533 1.00 82.56 216 LEU A N 1
ATOM 1745 C CA . LEU A 1 216 ? -18.258 -2.608 14.747 1.00 82.56 216 LEU A CA 1
ATOM 1746 C C . LEU A 1 216 ? -18.494 -3.405 13.454 1.00 82.56 216 LEU A C 1
ATOM 1748 O O . LEU A 1 216 ? -18.058 -2.981 12.384 1.00 82.56 216 LEU A O 1
ATOM 1752 N N . ASP A 1 217 ? -19.219 -4.521 13.523 1.00 83.75 217 ASP A N 1
ATOM 1753 C CA . ASP A 1 217 ? -19.571 -5.328 12.352 1.00 83.75 217 ASP A CA 1
ATOM 1754 C C . ASP A 1 217 ? -20.435 -4.523 11.366 1.00 83.75 217 ASP A C 1
ATOM 1756 O O . ASP A 1 217 ? -20.227 -4.574 10.149 1.00 83.75 217 ASP A O 1
ATOM 1760 N N . ALA A 1 218 ? -21.381 -3.724 11.870 1.00 86.00 218 ALA A N 1
ATOM 1761 C CA . ALA A 1 218 ? -22.197 -2.829 11.049 1.00 86.00 218 ALA A CA 1
ATOM 1762 C C . ALA A 1 218 ? -21.360 -1.719 10.384 1.00 86.00 218 ALA A C 1
ATOM 1764 O O . ALA A 1 218 ? -21.566 -1.405 9.201 1.00 86.00 218 ALA A O 1
ATOM 1765 N N . LEU A 1 219 ? -20.383 -1.163 11.108 1.00 86.62 219 LEU A N 1
ATOM 1766 C CA . LEU A 1 219 ? -19.416 -0.209 10.565 1.00 86.62 219 LEU A CA 1
ATOM 1767 C C . LEU A 1 219 ? -18.581 -0.857 9.451 1.00 86.62 219 LEU A C 1
ATOM 1769 O O . LEU A 1 219 ? -18.467 -0.294 8.362 1.00 86.62 219 LEU A O 1
ATOM 1773 N N . GLN A 1 220 ? -18.052 -2.064 9.675 1.00 85.00 220 GLN A N 1
ATOM 1774 C CA . GLN A 1 220 ? -17.278 -2.808 8.676 1.00 85.00 220 GLN A CA 1
ATOM 1775 C C . GLN A 1 220 ? -18.096 -3.089 7.410 1.00 85.00 220 GLN A C 1
ATOM 1777 O O . GLN A 1 220 ? -17.600 -2.894 6.298 1.00 85.00 220 GLN A O 1
ATOM 1782 N N . GLN A 1 221 ? -19.364 -3.486 7.549 1.00 87.31 221 GLN A N 1
ATOM 1783 C CA . GLN A 1 221 ? -20.263 -3.663 6.406 1.00 87.31 221 GLN A CA 1
ATOM 1784 C C . GLN A 1 221 ? -20.452 -2.359 5.622 1.00 87.31 221 GLN A C 1
ATOM 1786 O O . GLN A 1 221 ? -20.405 -2.363 4.389 1.00 87.31 221 GLN A O 1
ATOM 1791 N N . SER A 1 222 ? -20.626 -1.232 6.315 1.00 88.44 222 SER A N 1
ATOM 1792 C CA . SER A 1 222 ? -20.744 0.084 5.679 1.00 88.44 222 SER A CA 1
ATOM 1793 C C . SER A 1 222 ? -19.455 0.472 4.941 1.00 88.44 222 SER A C 1
ATOM 1795 O O . SER A 1 222 ? -19.510 0.924 3.794 1.00 88.44 222 SER A O 1
ATOM 1797 N N . SER A 1 223 ? -18.286 0.209 5.528 1.00 87.62 223 SER A N 1
ATOM 1798 C CA . SER A 1 223 ? -16.979 0.427 4.891 1.00 87.62 223 SER A CA 1
ATOM 1799 C C . SER A 1 223 ? -16.770 -0.456 3.653 1.00 87.62 223 SER A C 1
ATOM 1801 O O . SER A 1 223 ? -16.280 0.015 2.624 1.00 87.62 223 SER A O 1
ATOM 1803 N N . GLN A 1 224 ? -17.237 -1.708 3.667 1.00 88.44 224 GLN A N 1
ATOM 1804 C CA . GLN A 1 224 ? -17.227 -2.583 2.484 1.00 88.44 224 GLN A CA 1
ATOM 1805 C C . GLN A 1 224 ? -18.159 -2.081 1.367 1.00 88.44 224 GLN A C 1
ATOM 1807 O O . GLN A 1 224 ? -17.830 -2.172 0.175 1.00 88.44 224 GLN A O 1
ATOM 1812 N N . GLN A 1 225 ? -19.316 -1.512 1.721 1.00 90.62 225 GLN A N 1
ATOM 1813 C CA . GLN A 1 225 ? -20.196 -0.856 0.749 1.00 90.62 225 GLN A CA 1
ATOM 1814 C C . GLN A 1 225 ? -19.508 0.358 0.119 1.00 90.62 225 GLN A C 1
ATOM 1816 O O . GLN A 1 225 ? -19.580 0.538 -1.100 1.00 90.62 225 GLN A O 1
ATOM 1821 N N . LEU A 1 226 ? -18.782 1.149 0.917 1.00 90.12 226 LEU A N 1
ATOM 1822 C CA . LEU A 1 226 ? -17.994 2.275 0.423 1.00 90.12 226 LEU A CA 1
ATOM 1823 C C . LEU A 1 226 ? -16.888 1.813 -0.532 1.00 90.12 226 LEU A C 1
ATOM 1825 O O . LEU A 1 226 ? -16.743 2.385 -1.614 1.00 90.12 226 LEU A O 1
ATOM 1829 N N . ALA A 1 227 ? -16.158 0.752 -0.187 1.00 88.62 227 ALA A N 1
ATOM 1830 C CA . ALA A 1 227 ? -15.144 0.158 -1.057 1.00 88.62 227 ALA A CA 1
ATOM 1831 C C . ALA A 1 227 ? -15.727 -0.257 -2.417 1.00 88.62 227 ALA A C 1
ATOM 1833 O O . ALA A 1 227 ? -15.176 0.058 -3.477 1.00 88.62 227 ALA A O 1
ATOM 1834 N N . THR A 1 228 ? -16.886 -0.919 -2.392 1.00 90.31 228 THR A N 1
ATOM 1835 C CA . THR A 1 228 ? -17.604 -1.335 -3.604 1.00 90.31 228 THR A CA 1
ATOM 1836 C C . THR A 1 228 ? -18.012 -0.124 -4.443 1.00 90.31 228 THR A C 1
ATOM 1838 O O . THR A 1 228 ? -17.794 -0.100 -5.655 1.00 90.31 228 THR A O 1
ATOM 1841 N N . LEU A 1 229 ? -18.545 0.917 -3.800 1.00 90.25 229 LEU A N 1
ATOM 1842 C CA . LEU A 1 229 ? -18.962 2.151 -4.456 1.00 90.25 229 LEU A CA 1
ATOM 1843 C C . LEU A 1 229 ? -17.785 2.900 -5.097 1.00 90.25 229 LEU A C 1
ATOM 1845 O O . LEU A 1 229 ? -17.899 3.343 -6.241 1.00 90.25 229 LEU A O 1
ATOM 1849 N N . LYS A 1 230 ? -16.640 3.002 -4.411 1.00 87.44 230 LYS A N 1
ATOM 1850 C CA . LYS A 1 230 ? -15.408 3.592 -4.963 1.00 87.44 230 LYS A CA 1
ATOM 1851 C C . LYS A 1 230 ? -14.933 2.833 -6.200 1.00 87.44 230 LYS A C 1
ATOM 1853 O O . LYS A 1 230 ? -14.638 3.454 -7.220 1.00 87.44 230 LYS A O 1
ATOM 1858 N N . LYS A 1 231 ? -14.942 1.496 -6.157 1.00 87.38 231 LYS A N 1
ATOM 1859 C CA . LYS A 1 231 ? -14.596 0.657 -7.313 1.00 87.38 231 LYS A CA 1
ATOM 1860 C C . LYS A 1 231 ? -15.540 0.892 -8.497 1.00 87.38 231 LYS A C 1
ATOM 1862 O O . LYS A 1 231 ? -15.076 1.110 -9.613 1.00 87.38 231 LYS A O 1
ATOM 1867 N N . MET A 1 232 ? -16.852 0.907 -8.259 1.00 86.81 232 MET A N 1
ATOM 1868 C CA . MET A 1 232 ? -17.848 1.195 -9.301 1.00 86.81 232 MET A CA 1
ATOM 1869 C C . MET A 1 232 ? -17.675 2.598 -9.895 1.00 86.81 232 MET A C 1
ATOM 1871 O O . MET A 1 232 ? -17.802 2.780 -11.108 1.00 86.81 232 MET A O 1
ATOM 1875 N N . THR A 1 233 ? -17.352 3.578 -9.050 1.00 87.25 233 THR A N 1
ATOM 1876 C CA . THR A 1 233 ? -17.095 4.961 -9.468 1.00 87.25 233 THR A CA 1
ATOM 1877 C C . THR A 1 233 ? -15.876 5.011 -10.384 1.00 87.25 233 THR A C 1
ATOM 1879 O O . THR A 1 233 ? -15.960 5.561 -11.481 1.00 87.25 233 THR A O 1
ATOM 1882 N N . TYR A 1 234 ? -14.778 4.356 -9.996 1.00 85.56 234 TYR A N 1
ATOM 1883 C CA . TYR A 1 234 ? -13.565 4.246 -10.809 1.00 85.56 234 TYR A CA 1
ATOM 1884 C C . TYR A 1 234 ? -13.829 3.581 -12.169 1.00 85.56 234 TYR A C 1
ATOM 1886 O O . TYR A 1 234 ? -13.478 4.129 -13.213 1.00 85.56 234 TYR A O 1
ATOM 1894 N N . GLU A 1 235 ? -14.522 2.439 -12.190 1.00 85.38 235 GLU A N 1
ATOM 1895 C CA . GLU A 1 235 ? -14.898 1.766 -13.441 1.00 85.38 235 GLU A CA 1
ATOM 1896 C C . GLU A 1 235 ? -15.762 2.657 -14.346 1.00 85.38 235 GLU A C 1
ATOM 1898 O O . GLU A 1 235 ? -15.649 2.602 -15.574 1.00 85.38 235 GLU A O 1
ATOM 1903 N N . THR A 1 236 ? -16.623 3.488 -13.754 1.00 85.19 236 THR A N 1
ATOM 1904 C CA . THR A 1 236 ? -17.467 4.429 -14.496 1.00 85.19 236 THR A CA 1
ATOM 1905 C C . THR A 1 236 ? -16.640 5.579 -15.071 1.00 85.19 236 THR A C 1
ATOM 1907 O O . THR A 1 236 ? -16.821 5.906 -16.243 1.00 85.19 236 THR A O 1
ATOM 1910 N N . VAL A 1 237 ? -15.672 6.121 -14.323 1.00 85.31 237 VAL A N 1
ATOM 1911 C CA . VAL A 1 237 ? -14.725 7.140 -14.820 1.00 85.31 237 VAL A CA 1
ATOM 1912 C C . VAL A 1 237 ? -13.957 6.629 -16.034 1.00 85.31 237 VAL A C 1
ATOM 1914 O O . VAL A 1 237 ? -13.919 7.307 -17.058 1.00 85.31 237 VAL A O 1
ATOM 1917 N N . VAL A 1 238 ? -13.417 5.408 -15.972 1.00 84.12 238 VAL A N 1
ATOM 1918 C CA . VAL A 1 238 ? -12.675 4.805 -17.095 1.00 84.12 238 VAL A CA 1
ATOM 1919 C C . VAL A 1 238 ? -13.552 4.662 -18.345 1.00 84.12 238 VAL A C 1
ATOM 1921 O O . VAL A 1 238 ? -13.066 4.802 -19.468 1.00 84.12 238 VAL A O 1
ATOM 1924 N N . ARG A 1 239 ? -14.855 4.390 -18.182 1.00 84.31 239 ARG A N 1
ATOM 1925 C CA . ARG A 1 239 ? -15.807 4.346 -19.306 1.00 84.31 239 ARG A CA 1
ATOM 1926 C C . ARG A 1 239 ? -16.086 5.741 -19.859 1.00 84.31 239 ARG A C 1
ATOM 1928 O O . ARG A 1 239 ? -16.081 5.897 -21.075 1.00 84.31 239 ARG A O 1
ATOM 1935 N N . ILE A 1 240 ? -16.276 6.733 -18.987 1.00 84.69 240 ILE A N 1
ATOM 1936 C CA . ILE A 1 240 ? -16.543 8.124 -19.376 1.00 84.69 240 ILE A CA 1
ATOM 1937 C C . ILE A 1 240 ? -15.352 8.734 -20.120 1.00 84.69 240 ILE A C 1
ATOM 1939 O O . ILE A 1 240 ? -15.549 9.387 -21.136 1.00 84.69 240 ILE A O 1
ATOM 1943 N N . GLN A 1 241 ? -14.117 8.464 -19.688 1.00 81.94 241 GLN A N 1
ATOM 1944 C CA . GLN A 1 241 ? -12.899 8.949 -20.354 1.00 81.94 241 GLN A CA 1
ATOM 1945 C C . GLN A 1 241 ? -12.781 8.514 -21.825 1.00 81.94 241 GLN A C 1
ATOM 1947 O O . GLN A 1 241 ? -12.062 9.140 -22.596 1.00 81.94 241 GLN A O 1
ATOM 1952 N N . ARG A 1 242 ? -13.472 7.440 -22.228 1.00 82.62 242 ARG A N 1
ATOM 1953 C CA . ARG A 1 242 ? -13.476 6.938 -23.613 1.00 82.62 242 ARG A CA 1
ATOM 1954 C C . ARG A 1 242 ? -14.519 7.617 -24.499 1.00 82.62 242 ARG A C 1
ATOM 1956 O O . ARG A 1 242 ? -14.547 7.358 -25.700 1.00 82.62 242 ARG A O 1
ATOM 1963 N N . ILE A 1 243 ? -15.383 8.447 -23.923 1.00 82.56 243 ILE A N 1
ATOM 1964 C CA . ILE A 1 243 ? -16.405 9.185 -24.656 1.00 82.56 243 ILE A CA 1
ATOM 1965 C C . ILE A 1 243 ? -15.720 10.380 -25.323 1.00 82.56 243 ILE A C 1
ATOM 1967 O O . ILE A 1 243 ? -15.344 11.343 -24.665 1.00 82.56 243 ILE A O 1
ATOM 1971 N N . ALA A 1 244 ? -15.538 10.300 -26.639 1.00 68.62 244 ALA A N 1
ATOM 1972 C CA . ALA A 1 244 ? -14.902 11.350 -27.437 1.00 68.62 244 ALA A CA 1
ATOM 1973 C C . ALA A 1 244 ? -15.915 12.267 -28.154 1.00 68.62 244 ALA A C 1
ATOM 1975 O O . ALA A 1 244 ? -15.516 13.151 -28.908 1.00 68.62 244 ALA A O 1
ATOM 1976 N N . SER A 1 245 ? -17.223 12.035 -27.987 1.00 73.31 245 SER A N 1
ATOM 1977 C CA . SER A 1 245 ? -18.270 12.712 -28.757 1.00 73.31 245 SER A CA 1
ATOM 1978 C C . SER A 1 245 ? -18.830 13.952 -28.057 1.00 73.31 245 SER A C 1
ATOM 1980 O O . SER A 1 245 ? -19.163 13.931 -26.877 1.00 73.31 245 SER A O 1
ATOM 1982 N N . GLU A 1 246 ? -19.045 15.021 -28.831 1.00 72.50 246 GLU A N 1
ATOM 1983 C CA . GLU A 1 246 ? -19.718 16.252 -28.374 1.00 72.50 246 GLU A CA 1
ATOM 1984 C C . GLU A 1 246 ? -21.201 16.038 -28.021 1.00 72.50 246 GLU A C 1
ATOM 1986 O O . GLU A 1 246 ? -21.810 16.855 -27.332 1.00 72.50 246 GLU A O 1
ATOM 1991 N N . LYS A 1 247 ? -21.803 14.939 -28.495 1.00 78.81 247 LYS A N 1
ATOM 1992 C CA . LYS A 1 247 ? -23.161 14.517 -28.138 1.00 78.81 247 LYS A CA 1
ATOM 1993 C C . LYS A 1 247 ? -23.104 13.168 -27.441 1.00 78.81 247 LYS A C 1
ATOM 1995 O O . LYS A 1 247 ? -22.595 12.200 -28.008 1.00 78.81 247 LYS A O 1
ATOM 2000 N N . LEU A 1 248 ? -23.659 13.122 -26.236 1.00 82.31 248 LEU A N 1
ATOM 2001 C CA . LEU A 1 248 ? -23.810 11.897 -25.467 1.00 82.31 248 LEU A CA 1
ATOM 2002 C C . LEU A 1 248 ? -25.001 11.102 -26.011 1.00 82.31 248 LEU A C 1
ATOM 2004 O O . LEU A 1 248 ? -26.095 11.627 -26.212 1.00 82.31 248 LEU A O 1
ATOM 2008 N N . SER A 1 249 ? -24.802 9.814 -26.244 1.00 85.94 249 SER A N 1
ATOM 2009 C CA . SER A 1 249 ? -25.897 8.865 -26.398 1.00 85.94 249 SER A CA 1
ATOM 2010 C C . SER A 1 249 ? -26.626 8.678 -25.063 1.00 85.94 249 SER A C 1
ATOM 2012 O O . SER A 1 249 ? -26.053 8.849 -23.989 1.00 85.94 249 SER A O 1
ATOM 2014 N N . ARG A 1 250 ? -27.878 8.205 -25.098 1.00 86.94 250 ARG A N 1
ATOM 2015 C CA . ARG A 1 250 ? -28.665 7.906 -23.883 1.00 86.94 250 ARG A CA 1
ATOM 2016 C C . ARG A 1 250 ? -27.936 6.969 -22.902 1.00 86.94 250 ARG A C 1
ATOM 2018 O O . ARG A 1 250 ? -28.126 7.049 -21.688 1.00 86.94 250 ARG A O 1
ATOM 2025 N N . ARG A 1 251 ? -27.100 6.059 -23.419 1.00 86.06 251 ARG A N 1
ATOM 2026 C CA . ARG A 1 251 ? -26.286 5.142 -22.605 1.00 86.06 251 ARG A CA 1
ATOM 2027 C C . ARG A 1 251 ? -25.144 5.877 -21.902 1.00 86.06 251 ARG A C 1
ATOM 2029 O O . ARG A 1 251 ? -24.893 5.604 -20.733 1.00 86.06 251 ARG A O 1
ATOM 2036 N N . GLU A 1 252 ? -24.484 6.793 -22.598 1.00 86.25 252 GLU A N 1
ATOM 2037 C CA . GLU A 1 252 ? -23.405 7.628 -22.062 1.00 86.25 252 GLU A CA 1
ATOM 2038 C C . GLU A 1 252 ? -23.935 8.641 -21.042 1.00 86.25 252 GLU A C 1
ATOM 2040 O O . GLU A 1 252 ? -23.369 8.756 -19.961 1.00 86.25 252 GLU A O 1
ATOM 2045 N N . GLU A 1 253 ? -25.085 9.272 -21.305 1.00 87.12 253 GLU A N 1
ATOM 2046 C CA . GLU A 1 253 ? -25.785 10.113 -20.321 1.00 87.12 253 GLU A CA 1
ATOM 2047 C C . GLU A 1 253 ? -26.083 9.339 -19.034 1.00 87.12 253 GLU A C 1
ATOM 2049 O O . GLU A 1 253 ? -25.860 9.835 -17.932 1.00 87.12 253 GLU A O 1
ATOM 2054 N N . THR A 1 254 ? -26.541 8.089 -19.156 1.00 87.88 254 THR A N 1
ATOM 2055 C CA . THR A 1 254 ? -26.800 7.229 -17.992 1.00 87.88 254 THR A CA 1
ATOM 2056 C C . THR A 1 254 ? -25.515 6.952 -17.203 1.00 87.88 254 THR A C 1
ATOM 2058 O O . THR A 1 254 ? -25.542 6.952 -15.974 1.00 87.88 254 THR A O 1
ATOM 2061 N N . GLN A 1 255 ? -24.382 6.742 -17.881 1.00 87.00 255 GLN A N 1
ATOM 2062 C CA . GLN A 1 255 ? -23.086 6.527 -17.227 1.00 87.00 255 GLN A CA 1
ATOM 2063 C C . GLN A 1 255 ? -22.593 7.783 -16.506 1.00 87.00 255 GLN A C 1
ATOM 2065 O O . GLN A 1 255 ? -22.183 7.689 -15.351 1.00 87.00 255 GLN A O 1
ATOM 2070 N N . VAL A 1 256 ? -22.688 8.950 -17.146 1.00 87.69 256 VAL A N 1
ATOM 2071 C CA . VAL A 1 256 ? -22.329 10.239 -16.537 1.00 87.69 256 VAL A CA 1
ATOM 2072 C C . VAL A 1 256 ? -23.219 10.530 -15.328 1.00 87.69 256 VAL A C 1
ATOM 2074 O O . VAL A 1 256 ? -22.708 10.833 -14.254 1.00 87.69 256 VAL A O 1
ATOM 2077 N N . ASN A 1 257 ? -24.536 10.348 -15.449 1.00 89.75 257 ASN A N 1
ATOM 2078 C CA . ASN A 1 257 ? -25.469 10.538 -14.335 1.00 89.75 257 ASN A CA 1
ATOM 2079 C C . ASN A 1 257 ? -25.195 9.569 -13.178 1.00 89.75 257 ASN A C 1
ATOM 2081 O O . ASN A 1 257 ? -25.236 9.972 -12.016 1.00 89.75 257 ASN A O 1
ATOM 2085 N N . SER A 1 258 ? -24.880 8.303 -13.478 1.00 88.31 258 SER A N 1
ATOM 2086 C CA . SER A 1 258 ? -24.480 7.324 -12.463 1.00 88.31 258 SER A CA 1
ATOM 2087 C C . SER A 1 258 ? -23.202 7.756 -11.750 1.00 88.31 258 SER A C 1
ATOM 2089 O O . SER A 1 258 ? -23.152 7.688 -10.527 1.00 88.31 258 SER A O 1
ATOM 2091 N N . PHE A 1 259 ? -22.191 8.224 -12.488 1.00 91.06 259 PHE A N 1
ATOM 2092 C CA . PHE A 1 259 ? -20.965 8.750 -11.894 1.00 91.06 259 PHE A CA 1
ATOM 2093 C C . PHE A 1 259 ? -21.262 9.926 -10.965 1.00 91.06 259 PHE A C 1
ATOM 2095 O O . PHE A 1 259 ? -20.845 9.888 -9.815 1.00 91.06 259 PHE A O 1
ATOM 2102 N N . LEU A 1 260 ? -22.033 10.918 -11.422 1.00 90.50 260 LEU A N 1
ATOM 2103 C CA . LEU A 1 260 ? -22.374 12.095 -10.620 1.00 90.50 260 LEU A CA 1
ATOM 2104 C C . LEU A 1 260 ? -23.131 11.722 -9.339 1.00 90.50 260 LEU A C 1
ATOM 2106 O O . LEU A 1 260 ? -22.827 12.241 -8.267 1.00 90.50 260 LEU A O 1
ATOM 2110 N N . LEU A 1 261 ? -24.091 10.796 -9.428 1.00 91.88 261 LEU A N 1
ATOM 2111 C CA . LEU A 1 261 ? -24.822 10.300 -8.262 1.00 91.88 261 LEU A CA 1
ATOM 2112 C C . LEU A 1 261 ? -23.885 9.598 -7.269 1.00 91.88 261 LEU A C 1
ATOM 2114 O O . LEU A 1 261 ? -23.989 9.812 -6.060 1.00 91.88 261 LEU A O 1
ATOM 2118 N N . GLN A 1 262 ? -22.972 8.763 -7.768 1.00 90.56 262 GLN A N 1
ATOM 2119 C CA . GLN A 1 262 ? -22.024 8.027 -6.937 1.00 90.56 262 GLN A CA 1
ATOM 2120 C C . GLN A 1 262 ? -21.008 8.963 -6.270 1.00 90.56 262 GLN A C 1
ATOM 2122 O O . GLN A 1 262 ? -20.853 8.905 -5.052 1.00 90.56 262 GLN A O 1
ATOM 2127 N N . SER A 1 263 ? -20.369 9.848 -7.040 1.00 88.44 263 SER A N 1
ATOM 2128 C CA . SER A 1 263 ? -19.261 10.693 -6.586 1.00 88.44 263 SER A CA 1
ATOM 2129 C C . SER A 1 263 ? -19.704 11.893 -5.750 1.00 88.44 263 SER A C 1
ATOM 2131 O O . SER A 1 263 ? -19.040 12.221 -4.771 1.00 88.44 263 SER A O 1
ATOM 2133 N N . HIS A 1 264 ? -20.829 12.534 -6.086 1.00 90.12 264 HIS A N 1
ATOM 2134 C CA . HIS A 1 264 ? -21.275 13.751 -5.398 1.00 90.12 264 HIS A CA 1
ATOM 2135 C C . HIS A 1 264 ? -22.352 13.515 -4.339 1.00 90.12 264 HIS A C 1
ATOM 2137 O O . HIS A 1 264 ? -22.594 14.409 -3.529 1.00 90.12 264 HIS A O 1
ATOM 2143 N N . TYR A 1 265 ? -23.007 12.348 -4.324 1.00 91.38 265 TYR A N 1
ATOM 2144 C CA . TYR A 1 265 ? -24.122 12.098 -3.406 1.00 91.38 265 TYR A CA 1
ATOM 2145 C C . TYR A 1 265 ? -23.927 10.855 -2.540 1.00 91.38 265 TYR A C 1
ATOM 2147 O O . TYR A 1 265 ? -23.912 10.960 -1.315 1.00 91.38 265 TYR A O 1
ATOM 2155 N N . LEU A 1 266 ? -23.772 9.677 -3.152 1.00 91.62 266 LEU A N 1
ATOM 2156 C CA . LEU A 1 266 ? -23.739 8.414 -2.409 1.00 91.62 266 LEU A CA 1
ATOM 2157 C C . LEU A 1 266 ? -22.450 8.254 -1.601 1.00 91.62 266 LEU A C 1
ATOM 2159 O O . LEU A 1 266 ? -22.533 7.984 -0.404 1.00 91.62 266 LEU A O 1
ATOM 2163 N N . ALA A 1 267 ? -21.281 8.452 -2.219 1.00 89.44 267 ALA A N 1
ATOM 2164 C CA . ALA A 1 267 ? -20.001 8.262 -1.539 1.00 89.44 267 ALA A CA 1
ATOM 2165 C C . ALA A 1 267 ? -19.800 9.274 -0.400 1.00 89.44 267 ALA A C 1
ATOM 2167 O O . ALA A 1 267 ? -19.575 8.823 0.722 1.00 89.44 267 ALA A O 1
ATOM 2168 N N . PRO A 1 268 ? -20.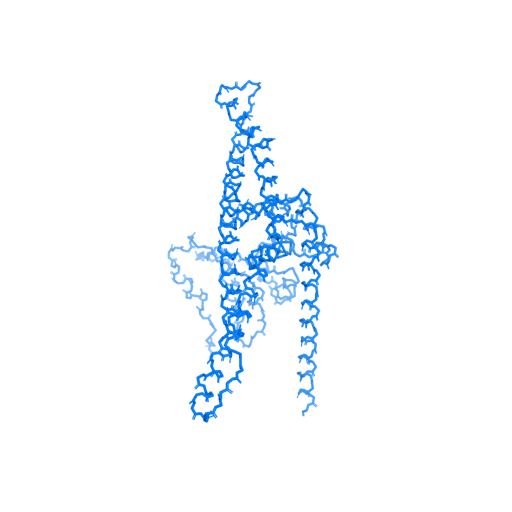011 10.595 -0.591 1.00 91.19 268 PRO A N 1
ATOM 2169 C CA . PRO A 1 268 ? -19.855 11.559 0.499 1.00 91.19 268 PRO A CA 1
ATOM 2170 C C . PRO A 1 268 ? -20.828 11.318 1.657 1.00 91.19 268 PRO A C 1
ATOM 2172 O O . PRO A 1 268 ? -20.472 11.485 2.823 1.00 91.19 268 PRO A O 1
ATOM 2175 N N . ARG A 1 269 ? -22.069 10.907 1.359 1.00 92.44 269 ARG A N 1
ATOM 2176 C CA . ARG A 1 269 ? -23.064 10.604 2.395 1.00 92.44 269 ARG A CA 1
ATOM 2177 C C . ARG A 1 269 ? -22.685 9.361 3.195 1.00 92.44 269 ARG A C 1
ATOM 2179 O O . ARG A 1 269 ? -22.846 9.364 4.413 1.00 92.44 269 ARG A O 1
ATOM 2186 N N . LEU A 1 270 ? -22.204 8.318 2.520 1.00 91.00 270 LEU A N 1
ATOM 2187 C CA . LEU A 1 270 ? -21.765 7.088 3.168 1.00 91.00 270 LEU A CA 1
ATOM 2188 C C . LEU A 1 270 ? -20.496 7.323 3.996 1.00 91.00 270 LEU A C 1
ATOM 2190 O O . LEU A 1 270 ? -20.459 6.920 5.151 1.00 91.00 270 LEU A O 1
ATOM 2194 N N . GLU A 1 271 ? -19.515 8.058 3.468 1.00 92.19 271 GLU A N 1
ATOM 2195 C CA . GLU A 1 271 ? -18.315 8.462 4.213 1.00 92.19 271 GLU A CA 1
ATOM 2196 C C . GLU A 1 271 ? -18.658 9.272 5.460 1.00 92.19 271 GLU A C 1
ATOM 2198 O O . GLU A 1 271 ? -18.122 9.001 6.531 1.00 92.19 271 GLU A O 1
ATOM 2203 N N . LYS A 1 272 ? -19.576 10.240 5.352 1.00 92.62 272 LYS A N 1
ATOM 2204 C CA . LYS A 1 272 ? -20.023 11.026 6.506 1.00 92.62 272 LYS A CA 1
ATOM 2205 C C . LYS A 1 272 ? -20.625 10.133 7.593 1.00 92.62 272 LYS A C 1
ATOM 2207 O O . LYS A 1 272 ? -20.251 10.269 8.751 1.00 92.62 272 LYS A O 1
ATOM 2212 N N . ARG A 1 273 ? -21.512 9.209 7.214 1.00 91.56 273 ARG A N 1
ATOM 2213 C CA . ARG A 1 273 ? -22.130 8.261 8.148 1.00 91.56 273 ARG A CA 1
ATOM 2214 C C . ARG A 1 273 ? -21.085 7.367 8.819 1.00 91.56 273 ARG A C 1
ATOM 2216 O O . ARG A 1 273 ? -21.088 7.244 10.035 1.00 91.56 273 ARG A O 1
ATOM 2223 N N . ILE A 1 274 ? -20.174 6.798 8.032 1.00 90.19 274 ILE A N 1
ATOM 2224 C CA . ILE A 1 274 ? -19.087 5.949 8.529 1.00 90.19 274 ILE A CA 1
ATOM 2225 C C . ILE A 1 274 ? -18.195 6.734 9.510 1.00 90.19 274 ILE A C 1
ATOM 2227 O O . ILE A 1 274 ? -17.812 6.199 10.543 1.00 90.19 274 ILE A O 1
ATOM 2231 N N . ARG A 1 275 ? -17.903 8.018 9.244 1.00 91.38 275 ARG A N 1
ATOM 2232 C CA . ARG A 1 275 ? -17.167 8.884 10.186 1.00 91.38 275 ARG A CA 1
ATOM 2233 C C . ARG A 1 275 ? -17.921 9.108 11.493 1.00 91.38 275 ARG A C 1
ATOM 2235 O O . ARG A 1 275 ? -17.294 9.098 12.545 1.00 91.38 275 ARG A O 1
ATOM 2242 N N . GLU A 1 276 ? -19.229 9.345 11.431 1.00 90.00 276 GLU A N 1
ATOM 2243 C CA . GLU A 1 276 ? -20.069 9.543 12.620 1.00 90.00 276 GLU A CA 1
ATOM 2244 C C . GLU A 1 276 ? -20.125 8.269 13.479 1.00 90.00 276 GLU A C 1
ATOM 2246 O O . GLU A 1 276 ? -19.916 8.339 14.689 1.00 90.00 276 GLU A O 1
ATOM 2251 N N . GLU A 1 277 ? -20.327 7.106 12.853 1.00 86.62 277 GLU A N 1
ATOM 2252 C CA . GLU A 1 277 ? -20.338 5.799 13.524 1.00 86.62 277 GLU A CA 1
ATOM 2253 C C . GLU A 1 277 ? -18.959 5.455 14.115 1.00 86.62 277 GLU A C 1
ATOM 2255 O O . GLU A 1 277 ? -18.862 5.061 15.275 1.00 86.62 277 GLU A O 1
ATOM 2260 N N . ALA A 1 278 ? -17.873 5.682 13.373 1.00 86.19 278 ALA A N 1
ATOM 2261 C CA . ALA A 1 278 ? -16.521 5.437 13.869 1.00 86.19 278 ALA A CA 1
ATOM 2262 C C . ALA A 1 278 ? -16.119 6.381 15.009 1.00 86.19 278 ALA A C 1
ATOM 2264 O O . ALA A 1 278 ? -15.466 5.948 15.953 1.00 86.19 278 ALA A O 1
ATOM 2265 N N . ALA A 1 279 ? -16.542 7.649 14.964 1.00 86.38 279 ALA A N 1
ATOM 2266 C CA . ALA A 1 279 ? -16.319 8.591 16.058 1.00 86.38 279 ALA A CA 1
ATOM 2267 C C . ALA A 1 279 ? -17.066 8.173 17.333 1.00 86.38 279 ALA A C 1
ATOM 2269 O O . ALA A 1 279 ? -16.520 8.312 18.423 1.00 86.38 279 ALA A O 1
ATOM 2270 N N . HIS A 1 280 ? -18.283 7.633 17.202 1.00 84.25 280 HIS A N 1
ATOM 2271 C CA . HIS A 1 280 ? -19.036 7.082 18.331 1.00 84.25 280 HIS A CA 1
ATOM 2272 C C . HIS A 1 280 ? -18.361 5.840 18.936 1.00 84.25 280 HIS A C 1
ATOM 2274 O O . HIS A 1 280 ? -18.405 5.645 20.146 1.00 84.25 280 HIS A O 1
ATOM 2280 N N . LEU A 1 281 ? -17.724 5.015 18.102 1.00 79.31 281 LEU A N 1
ATOM 2281 C CA . LEU A 1 281 ? -16.996 3.814 18.526 1.00 79.31 281 LEU A CA 1
ATOM 2282 C C . LEU A 1 281 ? -15.532 4.085 18.916 1.00 79.31 281 LEU A C 1
ATOM 2284 O O . LEU A 1 281 ? -14.824 3.151 19.278 1.00 79.31 281 LEU A O 1
ATOM 2288 N N . GLU A 1 282 ? -15.073 5.339 18.829 1.00 80.81 282 GLU A N 1
ATOM 2289 C CA . GLU A 1 282 ? -13.677 5.750 19.046 1.00 80.81 282 GLU A CA 1
ATOM 2290 C C . GLU A 1 282 ? -12.657 4.997 18.163 1.00 80.81 282 GLU A C 1
ATOM 2292 O O . GLU A 1 282 ? -11.475 4.895 18.494 1.00 80.81 282 GLU A O 1
ATOM 2297 N N . VAL A 1 283 ? -13.092 4.500 17.000 1.00 79.56 283 VAL A N 1
ATOM 2298 C CA . VAL A 1 283 ? -12.241 3.766 16.052 1.00 79.56 283 VAL A CA 1
ATOM 2299 C C . VAL A 1 283 ? -11.652 4.733 15.033 1.00 79.56 283 VAL A C 1
ATOM 2301 O O . VAL A 1 283 ? -12.365 5.497 14.377 1.00 79.56 283 VAL A O 1
ATOM 2304 N N . ASN A 1 284 ? -10.334 4.676 14.842 1.00 80.69 284 ASN A N 1
ATOM 2305 C CA . ASN A 1 284 ? -9.686 5.444 13.789 1.00 80.69 284 ASN A CA 1
ATOM 2306 C C . ASN A 1 284 ? -9.767 4.699 12.450 1.00 80.69 284 ASN A C 1
ATOM 2308 O O . ASN A 1 284 ? -9.152 3.655 12.267 1.00 80.69 284 ASN A O 1
ATOM 2312 N N . ILE A 1 285 ? -10.508 5.267 11.505 1.00 83.88 285 ILE A N 1
ATOM 2313 C CA . ILE A 1 285 ? -10.729 4.711 10.159 1.00 83.88 285 ILE A CA 1
ATOM 2314 C C . ILE A 1 285 ? -10.268 5.660 9.043 1.00 83.88 285 ILE A C 1
ATOM 2316 O O . ILE A 1 285 ? -10.575 5.450 7.866 1.00 83.88 285 ILE A O 1
ATOM 2320 N N . CYS A 1 286 ? -9.616 6.764 9.413 1.00 89.31 286 CYS A N 1
ATOM 2321 C CA . CYS A 1 286 ? -9.256 7.828 8.489 1.00 89.31 286 CYS A CA 1
ATOM 2322 C C . CYS A 1 286 ? -7.745 7.838 8.268 1.00 89.31 286 CYS A C 1
ATOM 2324 O O . CYS A 1 286 ? -6.966 8.018 9.204 1.00 89.31 286 CYS A O 1
ATOM 2326 N N . PHE A 1 287 ? -7.336 7.701 7.011 1.00 92.31 287 PHE A N 1
ATOM 2327 C CA . PHE A 1 287 ? -5.971 7.980 6.604 1.00 92.31 287 PHE A CA 1
ATOM 2328 C C . PHE A 1 287 ? -5.797 9.495 6.458 1.00 92.31 287 PHE A C 1
ATOM 2330 O O . PHE A 1 287 ? -6.325 10.102 5.522 1.00 92.31 287 PHE A O 1
ATOM 2337 N N . ASN A 1 288 ? -5.077 10.088 7.409 1.00 94.12 288 ASN A N 1
ATOM 2338 C CA . ASN A 1 288 ? -4.894 11.529 7.557 1.00 94.12 288 ASN A CA 1
ATOM 2339 C C . ASN A 1 288 ? -3.429 11.901 7.815 1.00 94.12 288 ASN A C 1
ATOM 2341 O O . ASN A 1 288 ? -2.576 11.048 8.059 1.00 94.12 288 ASN A O 1
ATOM 2345 N N . GLU A 1 289 ? -3.154 13.204 7.794 1.00 94.69 289 GLU A N 1
ATOM 2346 C CA . GLU A 1 289 ? -1.812 13.750 8.008 1.00 94.69 289 GLU A CA 1
ATOM 2347 C C . GLU A 1 289 ? -1.222 13.378 9.379 1.00 94.69 289 GLU A C 1
ATOM 2349 O O . GLU A 1 289 ? -0.042 13.052 9.487 1.00 94.69 289 GLU A O 1
ATOM 2354 N N . ARG A 1 290 ? -2.058 13.344 10.422 1.00 93.69 290 ARG A N 1
ATOM 2355 C CA . ARG A 1 290 ? -1.629 13.017 11.786 1.00 93.69 290 ARG A CA 1
ATOM 2356 C C . ARG A 1 290 ? -1.114 11.581 11.910 1.00 93.69 290 ARG A C 1
ATOM 2358 O O . ARG A 1 290 ? -0.106 11.360 12.575 1.00 93.69 290 ARG A O 1
ATOM 2365 N N . LEU A 1 291 ? -1.798 10.616 11.293 1.00 93.19 291 LEU A N 1
ATOM 2366 C CA . LEU A 1 291 ? -1.360 9.219 11.266 1.00 93.19 291 LEU A CA 1
ATOM 2367 C C . LEU A 1 291 ? -0.015 9.085 10.546 1.00 93.19 291 LEU A C 1
ATOM 2369 O O . LEU A 1 291 ? 0.865 8.365 11.012 1.00 93.19 291 LEU A O 1
ATOM 2373 N N . ILE A 1 292 ? 0.149 9.805 9.434 1.00 95.56 292 ILE A N 1
ATOM 2374 C CA . ILE A 1 292 ? 1.401 9.827 8.676 1.00 95.56 292 ILE A CA 1
ATOM 2375 C C . ILE A 1 292 ? 2.547 10.338 9.558 1.00 95.56 292 ILE A C 1
ATOM 2377 O O . ILE A 1 292 ? 3.591 9.693 9.625 1.00 95.56 292 ILE A O 1
ATOM 2381 N N . ASP A 1 293 ? 2.348 11.456 10.261 1.00 95.25 293 ASP A N 1
ATOM 2382 C CA . ASP A 1 293 ? 3.353 12.018 11.174 1.00 95.25 293 ASP A CA 1
ATOM 2383 C C . ASP A 1 293 ? 3.753 11.033 12.277 1.00 95.25 293 ASP A C 1
ATOM 2385 O O . ASP A 1 293 ? 4.935 10.889 12.599 1.00 95.25 293 ASP A O 1
ATOM 2389 N N . GLU A 1 294 ? 2.772 10.337 12.851 1.00 94.00 294 GLU A N 1
ATOM 2390 C CA . GLU A 1 294 ? 2.999 9.336 13.889 1.00 94.00 294 GLU A CA 1
ATOM 2391 C C . GLU A 1 294 ? 3.856 8.172 13.374 1.00 94.00 294 GLU A C 1
ATOM 2393 O O . GLU A 1 294 ? 4.852 7.813 14.004 1.00 94.00 294 GLU A O 1
ATOM 2398 N N . VAL A 1 295 ? 3.507 7.617 12.211 1.00 94.94 295 VAL A N 1
ATOM 2399 C CA . VAL A 1 295 ? 4.236 6.497 11.599 1.00 94.94 295 VAL A CA 1
ATOM 2400 C C . VAL A 1 295 ? 5.644 6.907 11.180 1.00 94.94 295 VAL A C 1
ATOM 2402 O O . VAL A 1 295 ? 6.594 6.176 11.449 1.00 94.94 295 VAL A O 1
ATOM 2405 N N . ILE A 1 296 ? 5.816 8.085 10.574 1.00 95.06 296 ILE A N 1
ATOM 2406 C CA . ILE A 1 296 ? 7.147 8.583 10.196 1.00 95.06 296 ILE A CA 1
ATOM 2407 C C . ILE A 1 296 ? 8.029 8.742 11.433 1.00 95.06 296 ILE A C 1
ATOM 2409 O O . ILE A 1 296 ? 9.189 8.332 11.426 1.00 95.06 296 ILE A O 1
ATOM 2413 N N . LYS A 1 297 ? 7.490 9.310 12.516 1.00 95.00 297 LYS A N 1
ATOM 2414 C CA . LYS A 1 297 ? 8.243 9.493 13.758 1.00 95.00 297 LYS A CA 1
ATOM 2415 C C . LYS A 1 297 ? 8.705 8.160 14.349 1.00 95.00 297 LYS A C 1
ATOM 2417 O O . LYS A 1 297 ? 9.847 8.062 14.797 1.00 95.00 297 LYS A O 1
ATOM 2422 N N . GLU A 1 298 ? 7.836 7.155 14.359 1.00 93.56 298 GLU A N 1
ATOM 2423 C CA . GLU A 1 298 ? 8.188 5.813 14.827 1.00 93.56 298 GLU A CA 1
ATOM 2424 C C . GLU A 1 298 ? 9.236 5.149 13.942 1.00 93.56 298 GLU A C 1
ATOM 2426 O O . GLU A 1 298 ? 10.191 4.572 14.461 1.00 93.56 298 GLU A O 1
ATOM 2431 N N . GLU A 1 299 ? 9.111 5.283 12.623 1.00 92.88 299 GLU A N 1
ATOM 2432 C CA . GLU A 1 299 ? 10.068 4.703 11.686 1.00 92.88 299 GLU A CA 1
ATOM 2433 C C . GLU A 1 299 ? 11.462 5.319 11.849 1.00 92.88 299 GLU A C 1
ATOM 2435 O O . GLU A 1 299 ? 12.455 4.597 11.942 1.00 92.88 299 GLU A O 1
ATOM 2440 N N . LEU A 1 300 ? 11.546 6.642 12.011 1.00 92.12 300 LEU A N 1
ATOM 2441 C CA . LEU A 1 300 ? 12.804 7.330 12.313 1.00 92.12 300 LEU A CA 1
ATOM 2442 C C . LEU A 1 300 ? 13.403 6.876 13.655 1.00 92.12 300 LEU A C 1
ATOM 2444 O O . LEU A 1 300 ? 14.623 6.743 13.797 1.00 92.12 300 LEU A O 1
ATOM 2448 N N . GLU A 1 301 ? 12.567 6.619 14.665 1.00 92.50 301 GLU A N 1
ATOM 2449 C CA . GLU A 1 301 ? 13.037 6.089 15.945 1.00 92.50 301 GLU A CA 1
ATOM 2450 C C . GLU A 1 301 ? 13.563 4.650 15.807 1.00 92.50 301 GLU A C 1
ATOM 2452 O O . GLU A 1 301 ? 14.591 4.308 16.408 1.00 92.50 301 GLU A O 1
ATOM 2457 N N . ASN A 1 302 ? 12.898 3.823 14.999 1.00 90.25 302 ASN A N 1
ATOM 2458 C CA . ASN A 1 302 ? 13.309 2.456 14.692 1.00 90.25 302 ASN A CA 1
ATOM 2459 C C . ASN A 1 302 ? 14.638 2.427 13.928 1.00 90.25 302 ASN A C 1
ATOM 2461 O O . ASN A 1 302 ? 15.542 1.681 14.314 1.00 90.25 302 ASN A O 1
ATOM 2465 N N . GLU A 1 303 ? 14.812 3.290 12.924 1.00 87.38 303 GLU A N 1
ATOM 2466 C CA . GLU A 1 303 ? 16.078 3.443 12.202 1.00 87.38 303 GLU A CA 1
ATOM 2467 C C . GLU A 1 303 ? 17.211 3.877 13.135 1.00 87.38 303 GLU A C 1
ATOM 2469 O O . GLU A 1 303 ? 18.298 3.289 13.114 1.00 87.38 303 GLU A O 1
ATOM 2474 N N . ARG A 1 304 ? 16.956 4.833 14.037 1.00 89.50 304 ARG A N 1
ATOM 2475 C CA . ARG A 1 304 ? 17.944 5.252 15.041 1.00 89.50 304 ARG A CA 1
ATOM 2476 C C . ARG A 1 304 ? 18.355 4.091 15.950 1.00 89.50 304 ARG A C 1
ATOM 2478 O O . ARG A 1 304 ? 19.548 3.879 16.180 1.00 89.50 304 ARG A O 1
ATOM 2485 N N . LYS A 1 305 ? 17.390 3.311 16.451 1.00 90.62 305 LYS A N 1
ATOM 2486 C CA . LYS A 1 305 ? 17.659 2.122 17.281 1.00 90.62 305 LYS A CA 1
ATOM 2487 C C . LYS A 1 305 ? 18.466 1.075 16.509 1.00 90.62 305 LYS A C 1
ATOM 2489 O O . LYS A 1 305 ? 19.421 0.518 17.055 1.00 90.62 305 LYS A O 1
ATOM 2494 N N . ALA A 1 306 ? 18.133 0.833 15.243 1.00 88.00 306 ALA A N 1
ATOM 2495 C CA . ALA A 1 306 ? 18.862 -0.094 14.383 1.00 88.00 306 ALA A CA 1
ATOM 2496 C C . ALA A 1 306 ? 20.319 0.352 14.170 1.00 88.00 306 ALA A C 1
ATOM 2498 O O . ALA A 1 306 ? 21.243 -0.445 14.351 1.00 88.00 306 ALA A O 1
ATOM 2499 N N . GLN A 1 307 ? 20.551 1.636 13.884 1.00 86.50 307 GLN A N 1
ATOM 2500 C CA . GLN A 1 307 ? 21.898 2.194 13.737 1.00 86.50 307 GLN A CA 1
ATOM 2501 C C . GLN A 1 307 ? 22.721 2.088 15.030 1.00 86.50 307 GLN A C 1
ATOM 2503 O O . GLN A 1 307 ? 23.906 1.741 14.988 1.00 86.50 307 GLN A O 1
ATOM 2508 N N . GLU A 1 308 ? 22.112 2.327 16.195 1.00 89.75 308 GLU A N 1
ATOM 2509 C CA . GLU A 1 308 ? 22.779 2.126 17.485 1.00 89.75 308 GLU A CA 1
ATOM 2510 C C . GLU A 1 308 ? 23.176 0.663 17.713 1.00 89.75 308 GLU A C 1
ATOM 2512 O O . GLU A 1 308 ? 24.286 0.396 18.189 1.00 89.75 308 GLU A O 1
ATOM 2517 N N . MET A 1 309 ? 22.308 -0.287 17.353 1.00 86.69 309 MET A N 1
ATOM 2518 C CA . MET A 1 309 ? 22.614 -1.717 17.435 1.00 86.69 309 MET A CA 1
ATOM 2519 C C . MET A 1 309 ? 23.761 -2.106 16.500 1.00 86.69 309 MET A C 1
ATOM 2521 O O . MET A 1 309 ? 24.699 -2.770 16.943 1.00 86.69 309 MET A O 1
ATOM 2525 N N . ILE A 1 310 ? 23.758 -1.623 15.253 1.00 85.88 310 ILE A N 1
ATOM 2526 C CA . ILE A 1 310 ? 24.849 -1.851 14.293 1.00 85.88 310 ILE A CA 1
ATOM 2527 C C . ILE A 1 310 ? 26.165 -1.286 14.837 1.00 85.88 310 ILE A C 1
ATOM 2529 O O . ILE A 1 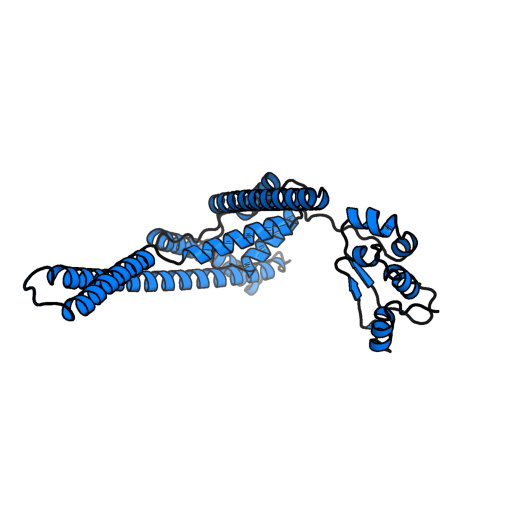310 ? 27.194 -1.960 14.801 1.00 85.88 310 ILE A O 1
ATOM 2533 N N . ARG A 1 311 ? 26.154 -0.071 15.398 1.00 86.69 311 ARG A N 1
ATOM 2534 C CA . ARG A 1 311 ? 27.355 0.553 15.972 1.00 86.69 311 ARG A CA 1
ATOM 2535 C C . ARG A 1 311 ? 27.886 -0.218 17.181 1.00 86.69 311 ARG A C 1
ATOM 2537 O O . ARG A 1 311 ? 29.101 -0.360 17.320 1.00 86.69 311 ARG A O 1
ATOM 2544 N N . LYS A 1 312 ? 27.002 -0.719 18.052 1.00 88.50 312 LYS A N 1
ATOM 2545 C CA . LYS A 1 312 ? 27.384 -1.598 19.171 1.00 88.50 312 LYS A CA 1
ATOM 2546 C C . LYS A 1 312 ? 27.989 -2.908 18.660 1.00 88.50 312 LYS A C 1
ATOM 2548 O O . LYS A 1 312 ? 29.028 -3.311 19.172 1.00 88.50 312 LYS A O 1
ATOM 2553 N N . GLY A 1 313 ? 27.396 -3.512 17.629 1.00 85.00 313 GLY A N 1
ATOM 2554 C CA . GLY A 1 313 ? 27.910 -4.720 16.982 1.00 85.00 313 GLY A CA 1
ATOM 2555 C C . GLY A 1 313 ? 29.301 -4.521 16.376 1.00 85.00 313 GLY A C 1
ATOM 2556 O O . GLY A 1 313 ? 30.210 -5.286 16.687 1.00 85.00 313 GLY A O 1
ATOM 2557 N N . LYS A 1 314 ? 29.509 -3.445 15.602 1.00 86.06 314 LYS A N 1
ATOM 2558 C CA . LYS A 1 314 ? 30.823 -3.102 15.023 1.00 86.06 314 LYS A CA 1
ATOM 2559 C C . LYS A 1 314 ? 31.905 -2.961 16.095 1.00 86.06 314 LYS A C 1
ATOM 2561 O O . LYS A 1 314 ? 32.945 -3.598 15.994 1.00 86.06 314 LYS A O 1
ATOM 2566 N N . ARG A 1 315 ? 31.617 -2.234 17.181 1.00 85.12 315 ARG A N 1
ATOM 2567 C CA . ARG A 1 315 ? 32.548 -2.083 18.315 1.00 85.12 315 ARG A CA 1
ATOM 2568 C C . ARG A 1 315 ? 32.898 -3.410 18.992 1.00 85.12 315 ARG A C 1
ATOM 2570 O O . ARG A 1 315 ? 34.016 -3.571 19.461 1.00 85.12 315 ARG A O 1
ATOM 2577 N N . GLN A 1 316 ? 31.952 -4.346 19.084 1.00 82.69 316 GLN A N 1
ATOM 2578 C CA . GLN A 1 316 ? 32.207 -5.669 19.664 1.00 82.69 316 GLN A CA 1
ATOM 2579 C C . GLN A 1 316 ? 33.089 -6.541 18.764 1.00 82.69 316 GLN A C 1
ATOM 2581 O O . GLN A 1 316 ? 33.893 -7.309 19.286 1.00 82.69 316 GLN A O 1
ATOM 2586 N N . ILE A 1 317 ? 32.946 -6.426 17.441 1.00 80.56 317 ILE A N 1
ATOM 2587 C CA . ILE A 1 317 ? 33.804 -7.119 16.469 1.00 80.56 317 ILE A CA 1
ATOM 2588 C C . ILE A 1 317 ? 35.220 -6.540 16.531 1.00 80.56 317 ILE A C 1
ATOM 2590 O O . ILE A 1 317 ? 36.159 -7.287 16.777 1.00 80.56 317 ILE A O 1
ATOM 2594 N N . GLU A 1 318 ? 35.358 -5.214 16.451 1.00 81.50 318 GLU A N 1
ATOM 2595 C CA . GLU A 1 318 ? 36.652 -4.521 16.560 1.00 81.50 318 GLU A CA 1
ATOM 2596 C C . GLU A 1 318 ? 37.372 -4.851 17.882 1.00 81.50 318 GLU A C 1
ATOM 2598 O O . GLU A 1 318 ? 38.577 -5.081 17.899 1.00 81.50 318 GLU A O 1
ATOM 2603 N N . ALA A 1 319 ? 36.639 -4.942 19.000 1.00 76.81 319 ALA A N 1
ATOM 2604 C CA . ALA A 1 319 ? 37.206 -5.327 20.295 1.00 76.81 319 ALA A CA 1
ATOM 2605 C C . ALA A 1 319 ? 37.638 -6.803 20.368 1.00 76.81 319 ALA A C 1
ATOM 2607 O O . ALA A 1 319 ? 38.537 -7.126 21.139 1.00 76.81 319 ALA A O 1
ATOM 2608 N N . ARG A 1 320 ? 37.003 -7.700 19.601 1.00 72.25 320 ARG A N 1
ATOM 2609 C CA . ARG A 1 320 ? 37.409 -9.111 19.497 1.00 72.25 320 ARG A CA 1
ATOM 2610 C C . ARG A 1 320 ? 38.616 -9.297 18.587 1.00 72.25 320 ARG A C 1
ATOM 2612 O O . ARG A 1 320 ? 39.424 -10.166 18.865 1.00 72.25 320 ARG A O 1
ATOM 2619 N N . GLU A 1 321 ? 38.727 -8.502 17.528 1.00 76.38 321 GLU A N 1
ATOM 2620 C CA . GLU A 1 321 ? 39.856 -8.544 16.590 1.00 76.38 321 GLU A CA 1
ATOM 2621 C C . GLU A 1 321 ? 41.128 -7.884 17.154 1.00 76.38 321 GLU A C 1
ATOM 2623 O O . GLU A 1 321 ? 42.219 -8.109 16.637 1.00 76.38 321 GLU A O 1
ATOM 2628 N N . ALA A 1 322 ? 41.004 -7.085 18.219 1.00 69.44 322 ALA A N 1
ATOM 2629 C CA . ALA A 1 322 ? 42.123 -6.442 18.909 1.00 69.44 322 ALA A CA 1
ATOM 2630 C C . ALA A 1 322 ? 42.788 -7.303 20.012 1.00 69.44 322 ALA A C 1
ATOM 2632 O O . ALA A 1 322 ? 43.751 -6.838 20.626 1.00 69.44 322 ALA A O 1
ATOM 2633 N N . ILE A 1 323 ? 42.273 -8.510 20.286 1.00 63.12 323 ILE A N 1
ATOM 2634 C CA . ILE A 1 323 ? 42.801 -9.487 21.264 1.00 63.12 323 ILE A CA 1
ATOM 2635 C C . ILE A 1 323 ? 43.486 -10.625 20.510 1.00 63.12 323 ILE A C 1
ATOM 2637 O O . ILE A 1 323 ? 44.607 -10.998 20.924 1.00 63.12 323 ILE A O 1
#

Sequence (323 aa):
MFSNGNKILQQISETMGKHRDNYILIFDEIHIACQKNENVSLSEQLKVYLDHHRKEHFPYVIGITTEEEFFREIYVQNSALARRFKQISINNTTDEETLHVLESAFLRKAPDIILEQGALWALLQKTKDAFGEEAAQPTTSLKIFSECMTKLTDFQKTPLEDKVEEVQKRLQALSSRRVIGQAGNLLPYGKEDGIELLEEQLSVLENELAQQKNDLDALQQSSQQLATLKKMTYETVVRIQRIASEKLSRREETQVNSFLLQSHYLAPRLEKRIREEAAHLEVNICFNERLIDEVIKEELENERKAQEMIRKGKRQIEAREAI

Foldseek 3Di:
DDDPADCPLVVVLVVCPPVQAVDEAEAQAVLVLQDDDPGDRVLVVVLVQLDPPDPRHHHHYHYHHDPVSCVVRDCVRPVSSVVSDDDDDDAADDLVRLLVVLVVCCLPPPLLFAEDVCLLVLLSVVQCVLVHVRPRPPVSSVVLVVVLVVVLVVLPDAPLNVVLVVLVVVLVVVVVCVVVVVVPDDDDDDDPVPNVVSVVVNVVSVVVVVVLVVLVVVLSVLSVVLSVLVVLLVVLVVVLVPPPDPDDDPVSVVSVVSNCCSPVPVNVVSVVVSVVSCVVSVRRRYSHSVSSVVSSVVVVVVVVVVVVVVVVVVVVVVVVVVD

Secondary structure (DSSP, 8-state):
-------HHHHHHHHHGGGGGG-EEEETTGGGGGS--SS--HHHHHHHHS-TT-SSPPPEEEE---HHHIIIIIITT-HHHHTTS-----PPPPHHHHHHHHHHHHHHH-TTSEEPTTHHHHHHHHHHHHH-TTS-TTHHHHHHHHHHHHHHHHTTS-HHHHHHHHHHHHHHHHHHHHHHHTTS-----S-SHHHHHHHHHHHHHHHHHHHHHHHHHHHHHHHHHHHHHHHHHHHHHHHHTT---SS--HHHHHHHHHHHHIIIIIHHHHHHHHHHHHHHTT---EE-HHHHHHHHHHHHHHHHHHHHHHHHHHHHHHHHHT-

Radius of gyration: 31.37 Å; chains: 1; bounding box: 73×46×91 Å